Protein AF-A0A2V7W4Y1-F1 (afdb_monomer)

Sequence (203 aa):
MALMKDETWGSGFKLRVRFLEGEKAVQDKVKKVALQWMDHANINMVFVKDGDAEVRVAFRPGGSWSEVGKRSKKIEQAKPSMNFGWLTPVTADDEYQRVVLHEFGHALGCIHEHQHPAGGIHWNKQKVYDYYKRTNGWDPPRVDTNIFQAYSADLIKGTGQADPKSIMMYPIPAALTEDGFTVGWNRELSLTDKKFIKTLYPF

Structure (mmCIF, N/CA/C/O backbone):
data_AF-A0A2V7W4Y1-F1
#
_entry.id   AF-A0A2V7W4Y1-F1
#
loop_
_atom_site.group_PDB
_atom_site.id
_atom_site.type_symbol
_atom_site.label_atom_id
_atom_site.label_alt_id
_atom_site.label_comp_id
_atom_site.label_asym_id
_atom_site.label_entity_id
_atom_site.label_seq_id
_atom_site.pdbx_PDB_ins_code
_atom_site.Cartn_x
_atom_site.Cartn_y
_atom_site.Cartn_z
_atom_site.occupancy
_atom_site.B_iso_or_equiv
_atom_site.auth_seq_id
_atom_site.auth_comp_id
_atom_site.auth_asym_id
_atom_site.auth_atom_id
_atom_site.pdbx_PDB_model_num
ATOM 1 N N . MET A 1 1 ? -9.246 -7.247 9.104 1.00 63.16 1 MET A N 1
ATOM 2 C CA . MET A 1 1 ? -8.895 -6.884 7.726 1.00 63.16 1 MET A CA 1
ATOM 3 C C . MET A 1 1 ? -10.173 -6.617 6.957 1.00 63.16 1 MET A C 1
ATOM 5 O O . MET A 1 1 ? -11.118 -7.382 7.134 1.00 63.16 1 MET A O 1
ATOM 9 N N . ALA A 1 2 ? -10.212 -5.595 6.100 1.00 67.00 2 ALA A N 1
ATOM 10 C CA . ALA A 1 2 ? -11.293 -5.388 5.134 1.00 67.00 2 ALA A CA 1
ATOM 11 C C . ALA A 1 2 ? -10.783 -5.083 3.715 1.00 67.00 2 ALA A C 1
ATOM 13 O O . ALA A 1 2 ? -9.608 -4.777 3.513 1.00 67.00 2 ALA A O 1
ATOM 14 N N . LEU A 1 3 ? -11.669 -5.186 2.718 1.00 71.62 3 LEU A N 1
ATOM 15 C CA . LEU A 1 3 ? -11.389 -4.919 1.295 1.00 71.62 3 LEU A CA 1
ATOM 16 C C . LEU A 1 3 ? -12.626 -4.435 0.530 1.00 71.62 3 LEU A C 1
ATOM 18 O O . LEU A 1 3 ? -13.750 -4.707 0.950 1.00 71.62 3 LEU A O 1
ATOM 22 N N . MET A 1 4 ? -12.420 -3.851 -0.652 1.00 69.12 4 MET A N 1
ATOM 23 C CA . MET A 1 4 ? -13.488 -3.481 -1.598 1.00 69.12 4 MET A CA 1
ATOM 24 C C . MET A 1 4 ? -13.913 -4.669 -2.478 1.00 69.12 4 MET A C 1
ATOM 26 O O . MET A 1 4 ? -13.111 -5.150 -3.283 1.00 69.12 4 MET A O 1
ATOM 30 N N . LYS A 1 5 ? -15.154 -5.167 -2.327 1.00 67.56 5 LYS A N 1
ATOM 31 C CA . LYS A 1 5 ? -15.608 -6.447 -2.933 1.00 67.56 5 LYS A CA 1
ATOM 32 C C . LYS A 1 5 ? -15.373 -6.520 -4.449 1.00 67.56 5 LYS A C 1
ATOM 34 O O . LYS A 1 5 ? -14.828 -7.510 -4.940 1.00 67.56 5 LYS A O 1
ATOM 39 N N . ASP A 1 6 ? -15.709 -5.449 -5.161 1.00 80.50 6 ASP A N 1
ATOM 40 C CA . ASP A 1 6 ? -15.680 -5.405 -6.630 1.00 80.50 6 ASP A CA 1
ATOM 41 C C . ASP A 1 6 ? -14.288 -5.139 -7.221 1.00 80.50 6 ASP A C 1
ATOM 43 O O . ASP A 1 6 ? -14.090 -5.205 -8.436 1.00 80.50 6 ASP A O 1
ATOM 47 N N . GLU A 1 7 ? -13.296 -4.877 -6.369 1.00 85.75 7 GLU A N 1
ATOM 48 C CA . GLU A 1 7 ? -11.951 -4.496 -6.800 1.00 85.75 7 GLU A CA 1
ATOM 49 C C . GLU A 1 7 ? -10.958 -5.671 -6.758 1.00 85.75 7 GLU A C 1
ATOM 51 O O . GLU A 1 7 ? -9.793 -5.513 -7.112 1.00 85.75 7 GLU A O 1
ATOM 56 N N . THR A 1 8 ? -11.387 -6.873 -6.365 1.00 88.75 8 THR A N 1
ATOM 57 C CA . THR A 1 8 ? -10.515 -8.063 -6.285 1.00 88.75 8 THR A CA 1
ATOM 58 C C . THR A 1 8 ? -10.175 -8.645 -7.660 1.00 88.75 8 THR A C 1
ATOM 60 O O . THR A 1 8 ? -10.968 -8.553 -8.597 1.00 88.75 8 THR A O 1
ATOM 63 N N . TRP A 1 9 ? -9.016 -9.295 -7.808 1.00 93.50 9 TRP A N 1
ATOM 64 C CA . TRP A 1 9 ? -8.543 -9.835 -9.098 1.00 93.50 9 TRP A CA 1
ATOM 65 C C . TRP A 1 9 ? -9.124 -11.208 -9.484 1.00 93.50 9 TRP A C 1
ATOM 67 O O . TRP A 1 9 ? -9.151 -11.537 -10.668 1.00 93.50 9 TRP A O 1
ATOM 77 N N . GLY A 1 10 ? -9.647 -11.962 -8.511 1.00 91.69 10 GLY A N 1
ATOM 78 C CA . GLY A 1 10 ? -10.016 -13.379 -8.640 1.00 91.69 10 GLY A CA 1
ATOM 79 C C . GLY A 1 10 ? -8.841 -14.337 -8.380 1.00 91.69 10 GLY A C 1
ATOM 80 O O . GLY A 1 10 ? -7.689 -13.985 -8.620 1.00 91.69 10 GLY A O 1
ATOM 81 N N . SER A 1 11 ? -9.120 -15.545 -7.874 1.00 93.69 11 SER A N 1
ATOM 82 C CA . SER A 1 11 ? -8.094 -16.573 -7.615 1.00 93.69 11 SER A CA 1
ATOM 83 C C . SER A 1 11 ? -7.365 -17.025 -8.878 1.00 93.69 11 SER A C 1
ATOM 85 O O . SER A 1 11 ? -7.954 -17.116 -9.953 1.00 93.69 11 SER A O 1
ATOM 87 N N . GLY A 1 12 ? -6.079 -17.341 -8.736 1.00 95.06 12 GLY A N 1
ATOM 88 C CA . GLY A 1 12 ? -5.184 -17.772 -9.808 1.00 95.06 12 GLY A CA 1
ATOM 89 C C . GLY A 1 12 ? -4.820 -16.664 -10.799 1.00 95.06 12 GLY A C 1
ATOM 90 O O . GLY A 1 12 ? -4.097 -16.919 -11.763 1.00 95.06 12 GLY A O 1
ATOM 91 N N . PHE A 1 13 ? -5.308 -15.435 -10.597 1.00 96.88 13 PHE A N 1
ATOM 92 C CA . PHE A 1 13 ? -5.098 -14.346 -11.540 1.00 96.88 13 PHE A CA 1
ATOM 93 C C . PHE A 1 13 ? -3.609 -14.013 -11.684 1.00 96.88 13 PHE A C 1
ATOM 95 O O . PHE A 1 13 ? -2.875 -13.887 -10.701 1.00 96.88 13 PHE A O 1
ATOM 102 N N . LYS A 1 14 ? -3.163 -13.833 -12.930 1.00 97.56 14 LYS A N 1
ATOM 103 C CA . LYS A 1 14 ? -1.799 -13.411 -13.251 1.00 97.56 14 LYS A CA 1
ATOM 104 C C . LYS A 1 14 ? -1.696 -11.889 -13.168 1.00 97.56 14 LYS A C 1
ATOM 106 O O . LYS A 1 14 ? -2.011 -11.191 -14.128 1.00 97.56 14 LYS A O 1
ATOM 111 N N . LEU A 1 15 ? -1.243 -11.384 -12.026 1.00 98.06 15 LEU A N 1
ATOM 112 C CA . LEU A 1 15 ? -1.081 -9.958 -11.770 1.00 98.06 15 LEU A CA 1
ATOM 113 C C . LEU A 1 15 ? 0.273 -9.477 -12.300 1.00 98.06 15 LEU A C 1
ATOM 115 O O . LEU A 1 15 ? 1.309 -9.742 -11.684 1.00 98.06 15 LEU A O 1
ATOM 119 N N . ARG A 1 16 ? 0.291 -8.772 -13.438 1.00 98.62 16 ARG A N 1
ATOM 120 C CA . ARG A 1 16 ? 1.540 -8.206 -13.963 1.00 98.62 16 ARG A CA 1
ATOM 121 C C . ARG A 1 16 ? 1.892 -6.928 -13.220 1.00 98.62 16 ARG A C 1
ATOM 123 O O . ARG A 1 16 ? 1.072 -6.015 -13.108 1.00 98.62 16 ARG A O 1
ATOM 130 N N . VAL A 1 17 ? 3.137 -6.850 -12.773 1.00 98.69 17 VAL A N 1
ATOM 131 C CA . VAL A 1 17 ? 3.706 -5.689 -12.091 1.00 98.69 17 VAL A CA 1
ATOM 132 C C . VAL A 1 17 ? 4.870 -5.166 -12.918 1.00 98.69 17 VAL A C 1
ATOM 134 O O . VAL A 1 17 ? 5.746 -5.938 -13.307 1.00 98.69 17 VAL A O 1
ATOM 137 N N . ARG A 1 18 ? 4.898 -3.861 -13.183 1.00 98.56 18 ARG A N 1
ATOM 138 C CA . ARG A 1 18 ? 5.996 -3.203 -13.901 1.00 98.56 18 ARG A CA 1
ATOM 139 C C . ARG A 1 18 ? 6.564 -2.065 -13.066 1.00 98.56 18 ARG A C 1
ATOM 141 O O . ARG A 1 18 ? 5.814 -1.206 -12.609 1.00 98.56 18 ARG A O 1
ATOM 148 N N . PHE A 1 19 ? 7.880 -2.037 -12.902 1.00 98.56 19 PHE A N 1
ATOM 149 C CA . PHE A 1 19 ? 8.574 -0.866 -12.371 1.00 98.56 19 PHE A CA 1
ATOM 150 C C . PHE A 1 19 ? 8.760 0.148 -13.501 1.00 98.56 19 PHE A C 1
ATOM 152 O O . PHE A 1 19 ? 9.272 -0.208 -14.560 1.00 98.56 19 PHE A O 1
ATOM 159 N N . LEU A 1 20 ? 8.302 1.383 -13.301 1.00 97.94 20 LEU A N 1
ATOM 160 C CA . LEU A 1 20 ? 8.446 2.458 -14.291 1.00 97.94 20 LEU A CA 1
ATOM 161 C C . LEU A 1 20 ? 9.838 3.101 -14.236 1.00 97.94 20 LEU A C 1
ATOM 163 O O . LEU A 1 20 ? 10.360 3.554 -15.250 1.00 97.94 20 LEU A O 1
ATOM 167 N N . GLU A 1 21 ? 10.445 3.092 -13.052 1.00 96.50 21 GLU A N 1
ATOM 168 C CA . GLU A 1 21 ? 11.773 3.627 -12.784 1.00 96.50 21 GLU A CA 1
ATOM 169 C C . GLU A 1 21 ? 12.383 2.949 -11.539 1.00 96.50 21 GLU A C 1
ATOM 171 O O . GLU A 1 21 ? 11.878 1.929 -11.061 1.00 96.50 21 GLU A O 1
ATOM 176 N N . GLY A 1 22 ? 13.455 3.524 -10.991 1.00 95.81 22 GLY A N 1
ATOM 177 C CA . GLY A 1 22 ? 14.048 3.125 -9.714 1.00 95.81 22 GLY A CA 1
ATOM 178 C C . GLY A 1 22 ? 15.294 2.256 -9.851 1.00 95.81 22 GLY A C 1
ATOM 179 O O . GLY A 1 22 ? 15.530 1.600 -10.865 1.00 95.81 22 GLY A O 1
ATOM 180 N N . GLU A 1 23 ? 16.114 2.263 -8.804 1.00 97.88 23 GLU A N 1
ATOM 181 C CA . GLU A 1 23 ? 17.336 1.469 -8.756 1.00 97.88 23 GLU A CA 1
ATOM 182 C C . GLU A 1 23 ? 17.026 -0.026 -8.669 1.00 97.88 23 GLU A C 1
ATOM 184 O O . GLU A 1 23 ? 16.142 -0.453 -7.922 1.00 97.88 23 GLU A O 1
ATOM 189 N N . LYS A 1 24 ? 17.820 -0.848 -9.365 1.00 97.94 24 LYS A N 1
ATOM 190 C CA . LYS A 1 24 ? 17.638 -2.305 -9.376 1.00 97.94 24 LYS A CA 1
ATOM 191 C C . LYS A 1 24 ? 17.622 -2.904 -7.963 1.00 97.94 24 LYS A C 1
ATOM 193 O O . LYS A 1 24 ? 16.799 -3.766 -7.680 1.00 97.94 24 LYS A O 1
ATOM 198 N N . ALA A 1 25 ? 18.484 -2.420 -7.067 1.00 98.31 25 ALA A N 1
ATOM 199 C CA . ALA A 1 25 ? 18.536 -2.891 -5.683 1.00 98.31 25 ALA A CA 1
ATOM 200 C C . ALA A 1 25 ? 17.220 -2.637 -4.922 1.00 98.31 25 ALA A C 1
ATOM 202 O O . ALA A 1 25 ? 16.771 -3.494 -4.162 1.00 98.31 25 ALA A O 1
ATOM 203 N N . VAL A 1 26 ? 16.576 -1.490 -5.162 1.00 98.56 26 VAL A N 1
ATOM 204 C CA . VAL A 1 26 ? 15.273 -1.150 -4.573 1.00 98.56 26 VAL A CA 1
ATOM 205 C C . VAL A 1 26 ? 14.177 -2.024 -5.186 1.00 98.56 26 VAL A C 1
ATOM 207 O O . VAL A 1 26 ? 13.392 -2.624 -4.455 1.00 98.56 26 VAL A O 1
ATOM 210 N N . GLN A 1 27 ? 14.159 -2.165 -6.516 1.00 98.62 27 GLN A N 1
ATOM 211 C CA . GLN A 1 27 ? 13.202 -3.022 -7.227 1.00 98.62 27 GLN A CA 1
ATOM 212 C C . GLN A 1 27 ? 13.267 -4.483 -6.758 1.00 98.62 27 GLN A C 1
ATOM 214 O O . GLN A 1 27 ? 12.230 -5.103 -6.521 1.00 98.62 27 GLN A O 1
ATOM 219 N N . ASP A 1 28 ? 14.473 -5.028 -6.578 1.00 98.50 28 ASP A N 1
ATOM 220 C CA . ASP A 1 28 ? 14.684 -6.400 -6.110 1.00 98.50 28 ASP A CA 1
ATOM 221 C C . ASP A 1 28 ? 14.154 -6.594 -4.679 1.00 98.50 28 ASP A C 1
ATOM 223 O O . ASP A 1 28 ? 13.485 -7.594 -4.398 1.00 98.50 28 ASP A O 1
ATOM 227 N N . LYS A 1 29 ? 14.387 -5.624 -3.781 1.00 98.56 29 LYS A N 1
ATOM 228 C CA . LYS A 1 29 ? 13.842 -5.643 -2.414 1.00 98.56 29 LYS A CA 1
ATOM 229 C C . LYS A 1 29 ? 12.314 -5.553 -2.410 1.00 98.56 29 LYS A C 1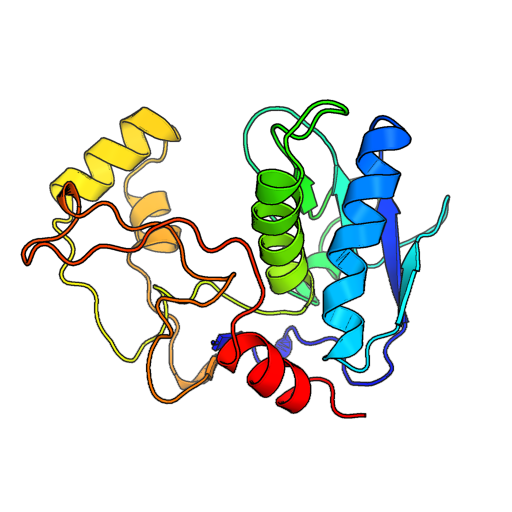
ATOM 231 O O . LYS A 1 29 ? 11.668 -6.370 -1.755 1.00 98.56 29 LYS A O 1
ATOM 236 N N . VAL A 1 30 ? 11.730 -4.636 -3.187 1.00 98.69 30 VAL A N 1
ATOM 237 C CA . VAL A 1 30 ? 10.267 -4.518 -3.337 1.00 98.69 30 VAL A CA 1
ATOM 238 C C . VAL A 1 30 ? 9.669 -5.821 -3.855 1.00 98.69 30 VAL A C 1
ATOM 240 O O . VAL A 1 30 ? 8.726 -6.338 -3.265 1.00 98.69 30 VAL A O 1
ATOM 243 N N . LYS A 1 31 ? 10.245 -6.399 -4.913 1.00 98.44 31 LYS A N 1
ATOM 244 C CA . LYS A 1 31 ? 9.798 -7.680 -5.470 1.00 98.44 31 LYS A CA 1
ATOM 245 C C . LYS A 1 31 ? 9.826 -8.790 -4.423 1.00 98.44 31 LYS A C 1
ATOM 247 O O . LYS A 1 31 ? 8.843 -9.512 -4.280 1.00 98.44 31 LYS A O 1
ATOM 252 N N . LYS A 1 32 ? 10.933 -8.922 -3.687 1.00 98.38 32 LYS A N 1
ATOM 253 C CA . LYS A 1 32 ? 11.086 -9.941 -2.641 1.00 98.38 32 LYS A CA 1
ATOM 254 C C . LYS A 1 32 ? 10.010 -9.809 -1.564 1.00 98.38 32 LYS A C 1
ATOM 256 O O . LYS A 1 32 ? 9.438 -10.815 -1.161 1.00 98.38 32 LYS A O 1
ATOM 261 N N . VAL A 1 33 ? 9.737 -8.591 -1.100 1.00 98.69 33 VAL A N 1
ATOM 262 C CA . VAL A 1 33 ? 8.743 -8.361 -0.045 1.00 98.69 33 VAL A CA 1
ATOM 263 C C . VAL A 1 33 ? 7.318 -8.556 -0.559 1.00 98.69 33 VAL A C 1
ATOM 265 O O . VAL A 1 33 ? 6.544 -9.268 0.073 1.00 98.69 33 VAL A O 1
ATOM 268 N N . ALA A 1 34 ? 6.985 -8.003 -1.726 1.00 98.31 34 ALA A N 1
ATOM 269 C CA . ALA A 1 34 ? 5.651 -8.103 -2.317 1.00 98.31 34 ALA A CA 1
ATOM 270 C C . ALA A 1 34 ? 5.199 -9.559 -2.528 1.00 98.31 34 ALA A C 1
ATOM 272 O O . ALA A 1 34 ? 4.030 -9.884 -2.314 1.00 98.31 34 ALA A O 1
ATOM 273 N N . LEU A 1 35 ? 6.130 -10.446 -2.900 1.00 98.12 35 LEU A N 1
ATOM 274 C CA . LEU A 1 35 ? 5.848 -11.863 -3.132 1.00 98.12 35 LEU A CA 1
ATOM 275 C C . LEU A 1 35 ? 5.410 -12.630 -1.875 1.00 98.12 35 LEU A C 1
ATOM 277 O O . LEU A 1 35 ? 4.755 -13.655 -2.026 1.00 98.12 35 LEU A O 1
ATOM 281 N N . GLN A 1 36 ? 5.672 -12.135 -0.660 1.00 98.25 36 GLN A N 1
ATOM 282 C CA . GLN A 1 36 ? 5.226 -12.801 0.578 1.00 98.25 36 GLN A CA 1
ATOM 283 C C . GLN A 1 36 ? 3.701 -12.917 0.682 1.00 98.25 36 GLN A C 1
ATOM 285 O O . GLN A 1 36 ? 3.184 -13.853 1.285 1.00 98.25 36 GLN A O 1
ATOM 290 N N . TRP A 1 37 ? 2.949 -12.004 0.060 1.00 97.88 37 TRP A N 1
ATOM 291 C CA . TRP A 1 37 ? 1.495 -12.146 -0.026 1.00 97.88 37 TRP A CA 1
ATOM 292 C C . TRP A 1 37 ? 1.079 -13.446 -0.727 1.00 97.88 37 TRP A C 1
ATOM 294 O O . TRP A 1 37 ? 0.036 -14.010 -0.397 1.00 97.88 37 TRP A O 1
ATOM 304 N N . MET A 1 38 ? 1.881 -13.939 -1.676 1.00 96.31 38 MET A N 1
ATOM 305 C CA . MET A 1 38 ? 1.552 -15.104 -2.501 1.00 96.31 38 MET A CA 1
ATOM 306 C C . MET A 1 38 ? 1.689 -16.430 -1.737 1.00 96.31 38 MET A C 1
ATOM 308 O O . MET A 1 38 ? 1.096 -17.423 -2.142 1.00 96.31 38 MET A O 1
ATOM 312 N N . ASP A 1 39 ? 2.346 -16.440 -0.573 1.00 96.75 39 ASP A N 1
ATOM 313 C CA . ASP A 1 39 ? 2.332 -17.590 0.349 1.00 96.75 39 ASP A CA 1
ATOM 314 C C . ASP A 1 39 ? 0.944 -17.802 0.987 1.00 96.75 39 ASP A C 1
ATOM 316 O O . ASP A 1 39 ? 0.655 -18.815 1.640 1.00 96.75 39 ASP A O 1
ATOM 320 N N . HIS A 1 40 ? 0.069 -16.802 0.862 1.00 97.06 40 HIS A N 1
ATOM 321 C CA . HIS A 1 40 ? -1.239 -16.760 1.502 1.00 97.06 40 HIS A CA 1
ATOM 322 C C . HIS A 1 40 ? -2.374 -16.407 0.540 1.00 97.06 40 HIS A C 1
ATOM 324 O O . HIS A 1 40 ? -3.529 -16.604 0.891 1.00 97.06 40 HIS A O 1
ATOM 330 N N . ALA A 1 41 ? -2.087 -15.932 -0.664 1.00 96.00 41 ALA A N 1
ATOM 331 C CA . ALA A 1 41 ? -3.085 -15.595 -1.664 1.00 96.00 41 ALA A CA 1
ATOM 332 C C . ALA A 1 41 ? -2.777 -16.329 -2.965 1.00 96.00 41 ALA A C 1
ATOM 334 O O . ALA A 1 41 ? -1.678 -16.199 -3.499 1.00 96.00 41 ALA A O 1
ATOM 335 N N . ASN A 1 42 ? -3.765 -17.039 -3.507 1.00 97.19 42 ASN A N 1
ATOM 336 C CA . ASN A 1 42 ? -3.691 -17.629 -4.837 1.00 97.19 42 ASN A CA 1
ATOM 337 C C . ASN A 1 42 ? -3.791 -16.533 -5.910 1.00 97.19 42 ASN A C 1
ATOM 339 O O . ASN A 1 42 ? -4.831 -16.329 -6.531 1.00 97.19 42 ASN A O 1
ATOM 343 N N . ILE A 1 43 ? -2.709 -15.787 -6.080 1.00 96.31 43 ILE A N 1
ATOM 344 C CA . I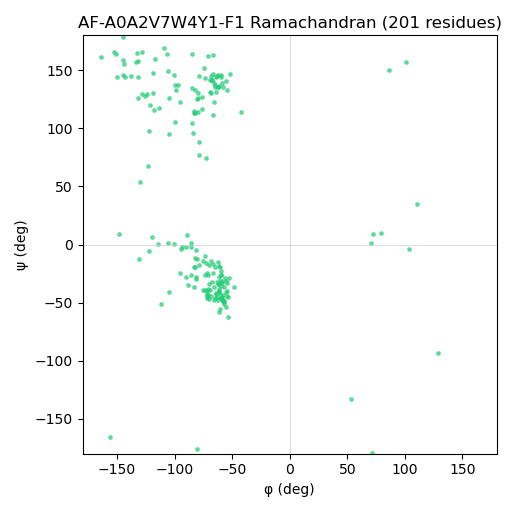LE A 1 43 ? -2.460 -14.822 -7.147 1.00 96.31 43 ILE A CA 1
ATOM 345 C C . ILE A 1 43 ? -1.064 -15.134 -7.678 1.00 96.31 43 ILE A C 1
ATOM 347 O O . ILE A 1 43 ? -0.170 -15.522 -6.931 1.00 96.31 43 ILE A O 1
ATOM 351 N N . ASN A 1 44 ? -0.859 -14.975 -8.980 1.00 95.44 44 ASN A N 1
ATOM 352 C CA . ASN A 1 44 ? 0.455 -15.128 -9.588 1.00 95.44 44 ASN A CA 1
ATOM 353 C C . ASN A 1 44 ? 1.014 -13.747 -9.932 1.00 95.44 44 ASN A C 1
ATOM 355 O O . ASN A 1 44 ? 0.695 -13.180 -10.979 1.00 95.44 44 ASN A O 1
ATOM 359 N N . MET A 1 45 ? 1.823 -13.190 -9.031 1.00 97.00 45 MET A N 1
ATOM 360 C CA . MET A 1 45 ? 2.456 -11.890 -9.236 1.00 97.00 45 MET A CA 1
ATOM 361 C C . MET A 1 45 ? 3.687 -12.017 -10.139 1.00 97.00 45 MET A C 1
ATOM 363 O O . MET A 1 45 ? 4.705 -12.602 -9.766 1.00 97.00 45 MET A O 1
ATOM 367 N N . VAL A 1 46 ? 3.609 -11.424 -11.331 1.00 97.69 46 VAL A N 1
ATOM 368 C CA . VAL A 1 46 ? 4.643 -11.535 -12.365 1.00 97.69 46 VAL A CA 1
ATOM 369 C C . VAL A 1 46 ? 5.238 -10.171 -12.670 1.00 97.69 46 VAL A C 1
ATOM 371 O O . VAL A 1 46 ? 4.569 -9.288 -13.199 1.00 97.69 46 VAL A O 1
ATOM 374 N N . PHE A 1 47 ? 6.527 -10.017 -12.384 1.00 98.00 47 PHE A N 1
ATOM 375 C CA . PHE A 1 47 ? 7.261 -8.790 -12.674 1.00 98.00 47 PHE A CA 1
ATOM 376 C C . PHE A 1 47 ? 7.724 -8.784 -14.131 1.00 98.00 47 PHE A C 1
ATOM 378 O O . PHE A 1 47 ? 8.539 -9.623 -14.524 1.00 98.00 47 PHE A O 1
ATOM 385 N N . VAL A 1 48 ? 7.198 -7.851 -14.922 1.00 97.94 48 VAL A N 1
ATOM 386 C CA . VAL A 1 48 ? 7.496 -7.690 -16.352 1.00 97.94 48 VAL A CA 1
ATOM 387 C C . VAL A 1 48 ? 8.405 -6.485 -16.582 1.00 97.94 48 VAL A C 1
ATOM 389 O O . VAL A 1 48 ? 8.367 -5.515 -15.824 1.00 97.94 48 VAL A O 1
ATOM 392 N N . LYS A 1 49 ? 9.244 -6.554 -17.622 1.00 95.31 49 LYS A N 1
ATOM 393 C CA . LYS A 1 49 ? 10.164 -5.465 -17.990 1.00 95.31 49 LYS A CA 1
ATOM 394 C C . LYS A 1 49 ? 9.489 -4.393 -18.845 1.00 95.31 49 LYS A C 1
ATOM 396 O O . LYS A 1 49 ? 9.779 -3.214 -18.689 1.00 95.31 49 LYS A O 1
ATOM 401 N N . ASP A 1 50 ? 8.589 -4.811 -19.725 1.00 93.25 50 ASP A N 1
ATOM 402 C CA . ASP A 1 50 ? 7.939 -3.977 -20.730 1.00 93.25 50 ASP A CA 1
ATOM 403 C C . ASP A 1 50 ? 6.485 -4.427 -20.957 1.00 93.25 50 ASP A C 1
ATOM 405 O O . ASP A 1 50 ? 5.990 -5.348 -20.299 1.00 93.25 50 ASP A O 1
ATOM 409 N N . GLY A 1 51 ? 5.789 -3.712 -21.845 1.00 95.19 51 GLY A N 1
ATOM 410 C CA . GLY A 1 51 ? 4.381 -3.945 -22.155 1.00 95.19 51 GLY A CA 1
ATOM 411 C C . GLY A 1 51 ? 3.425 -3.522 -21.039 1.00 95.19 51 GLY A C 1
ATOM 412 O O . GLY A 1 51 ? 3.834 -2.998 -20.000 1.00 95.19 51 GLY A O 1
ATOM 413 N N . ASP A 1 52 ? 2.134 -3.724 -21.278 1.00 96.88 52 ASP A N 1
ATOM 414 C CA . ASP A 1 52 ? 1.092 -3.363 -20.321 1.00 96.88 52 ASP A CA 1
ATOM 415 C C . ASP A 1 52 ? 1.158 -4.229 -19.062 1.00 96.88 52 ASP A C 1
ATOM 417 O O . ASP A 1 52 ? 1.377 -5.447 -19.114 1.00 96.88 52 ASP A O 1
ATOM 421 N N . ALA A 1 53 ? 0.902 -3.592 -17.924 1.00 98.19 53 ALA A N 1
ATOM 422 C CA . ALA A 1 53 ? 0.837 -4.236 -16.621 1.00 98.19 53 ALA A CA 1
ATOM 423 C C . ALA A 1 53 ? -0.430 -3.811 -15.880 1.00 98.19 53 ALA A C 1
ATOM 425 O O . ALA A 1 53 ? -1.008 -2.766 -16.180 1.00 98.19 53 ALA A O 1
ATOM 426 N N . GLU A 1 54 ? -0.866 -4.616 -14.911 1.00 98.44 54 GLU A N 1
ATOM 427 C CA . GLU A 1 54 ? -2.012 -4.323 -14.045 1.00 98.44 54 GLU A CA 1
ATOM 428 C C . GLU A 1 54 ? -1.656 -3.396 -12.887 1.00 98.44 54 GLU A C 1
ATOM 430 O O . GLU A 1 54 ? -2.531 -2.650 -12.452 1.00 98.44 54 GLU A O 1
ATOM 435 N N . VAL A 1 55 ? -0.399 -3.421 -12.433 1.00 98.62 55 VAL A N 1
ATOM 436 C CA . VAL A 1 55 ? 0.173 -2.535 -11.410 1.00 98.62 55 VAL A CA 1
ATOM 437 C C . VAL A 1 55 ? 1.459 -1.920 -11.960 1.00 98.62 55 VAL A C 1
ATOM 439 O O . VAL A 1 55 ? 2.335 -2.638 -12.448 1.00 98.62 55 VAL A O 1
ATOM 442 N N . ARG A 1 56 ? 1.594 -0.591 -11.878 1.00 98.69 56 ARG A N 1
ATOM 443 C CA . ARG A 1 56 ? 2.803 0.136 -12.298 1.00 98.69 56 ARG A CA 1
ATOM 444 C C . ARG A 1 56 ? 3.362 0.922 -11.124 1.00 98.69 56 ARG A C 1
ATOM 446 O O . ARG A 1 56 ? 2.660 1.770 -10.574 1.00 98.69 56 ARG A O 1
ATOM 453 N N . VAL A 1 57 ? 4.598 0.610 -10.753 1.00 98.75 57 VAL A N 1
ATOM 454 C CA . VAL A 1 57 ? 5.249 1.085 -9.529 1.00 98.75 57 VAL A CA 1
ATOM 455 C C . VAL A 1 57 ? 6.272 2.165 -9.868 1.00 98.75 57 VAL A C 1
ATOM 457 O O . VAL A 1 57 ? 7.167 1.942 -10.686 1.00 98.75 57 VAL A O 1
ATOM 460 N N . ALA A 1 58 ? 6.130 3.314 -9.217 1.00 98.50 58 ALA A N 1
ATOM 461 C CA . ALA A 1 58 ? 7.057 4.440 -9.247 1.00 98.50 58 ALA A CA 1
ATOM 462 C C . ALA A 1 58 ? 7.855 4.561 -7.938 1.00 98.50 58 ALA A C 1
ATOM 464 O O . ALA A 1 58 ? 7.477 4.001 -6.905 1.00 98.50 58 ALA A O 1
ATOM 465 N N . PHE A 1 59 ? 8.946 5.325 -7.987 1.00 98.12 59 PHE A N 1
ATOM 466 C CA . PHE A 1 59 ? 9.828 5.595 -6.842 1.00 98.12 59 PHE A CA 1
ATOM 467 C C . PHE A 1 59 ? 10.084 7.098 -6.692 1.00 98.12 59 PHE A C 1
ATOM 469 O O . PHE A 1 59 ? 11.224 7.564 -6.724 1.00 98.12 59 PHE A O 1
ATOM 476 N N . ARG A 1 60 ? 9.007 7.886 -6.623 1.00 95.88 60 ARG A N 1
ATOM 477 C CA . ARG A 1 60 ? 9.070 9.356 -6.648 1.00 95.88 60 ARG A CA 1
ATOM 478 C C . ARG A 1 60 ? 8.953 9.938 -5.243 1.00 95.88 60 ARG A C 1
ATOM 480 O O . ARG A 1 60 ? 8.056 9.504 -4.520 1.00 95.88 60 ARG A O 1
ATOM 487 N N . PRO A 1 61 ? 9.764 10.950 -4.877 1.00 92.50 61 PRO A N 1
ATOM 488 C CA . PRO A 1 61 ? 9.686 11.604 -3.574 1.00 92.50 61 PRO A CA 1
ATOM 489 C C . PRO A 1 61 ? 8.277 12.088 -3.213 1.00 92.50 61 PRO A C 1
ATOM 491 O O . PRO A 1 61 ? 7.514 12.521 -4.078 1.00 92.50 61 PRO A O 1
ATOM 494 N N . GLY A 1 62 ? 7.953 12.055 -1.920 1.00 83.56 62 GLY A N 1
ATOM 495 C CA . GLY A 1 62 ? 6.674 12.519 -1.382 1.00 83.56 62 GLY A CA 1
ATOM 496 C C . GLY A 1 62 ? 6.033 11.468 -0.485 1.00 83.56 62 GLY A C 1
ATOM 497 O O . GLY A 1 62 ? 6.325 11.414 0.704 1.00 83.56 62 GLY A O 1
ATOM 498 N N . GLY A 1 63 ? 5.160 10.630 -1.050 1.00 87.69 63 GLY A N 1
ATOM 499 C CA . GLY A 1 63 ? 4.384 9.641 -0.297 1.00 87.69 63 GLY A CA 1
ATOM 500 C C . GLY A 1 63 ? 4.387 8.256 -0.934 1.00 87.69 63 GLY A C 1
ATOM 501 O O . GLY A 1 63 ? 4.586 8.134 -2.141 1.00 87.69 63 GLY A O 1
ATOM 502 N N . SER A 1 64 ? 4.126 7.230 -0.128 1.00 93.19 64 SER A N 1
ATOM 503 C CA . SER A 1 64 ? 3.837 5.882 -0.620 1.00 93.19 64 SER A CA 1
ATOM 504 C C . SER A 1 64 ? 2.327 5.674 -0.669 1.00 93.19 64 SER A C 1
ATOM 506 O O . SER A 1 64 ? 1.617 6.187 0.197 1.00 93.19 64 SER A O 1
ATOM 508 N N . TRP A 1 65 ? 1.851 5.055 -1.745 1.00 93.88 65 TRP A N 1
ATOM 509 C CA . TRP A 1 65 ? 0.430 4.821 -1.999 1.00 93.88 65 TRP A CA 1
ATOM 510 C C . TRP A 1 65 ? 0.249 3.762 -3.089 1.00 93.88 65 TRP A C 1
ATOM 512 O O . TRP A 1 65 ? 1.144 3.545 -3.910 1.00 93.88 65 TRP A O 1
ATOM 522 N N . SER A 1 66 ? -0.944 3.178 -3.161 1.00 95.88 66 SER A N 1
ATOM 523 C CA . SER A 1 66 ? -1.386 2.322 -4.258 1.00 95.88 66 SER A CA 1
ATOM 524 C C . SER A 1 66 ? -2.873 2.502 -4.525 1.00 95.88 66 SER A C 1
ATOM 526 O O . SER A 1 66 ? -3.674 2.655 -3.606 1.00 95.88 66 SER A O 1
ATOM 528 N N . GLU A 1 67 ? -3.257 2.396 -5.794 1.00 94.56 67 GLU A N 1
ATOM 529 C CA . GLU A 1 67 ? -4.644 2.141 -6.166 1.00 94.56 67 GLU A CA 1
ATOM 530 C C . GLU A 1 67 ? -5.123 0.814 -5.572 1.00 94.56 67 GLU A C 1
ATOM 532 O O . GLU A 1 67 ? -4.372 -0.167 -5.513 1.00 94.56 67 GLU A O 1
ATOM 537 N N . VAL A 1 68 ? -6.395 0.779 -5.171 1.00 92.12 68 VAL A N 1
ATOM 538 C CA . VAL A 1 68 ? -7.008 -0.407 -4.565 1.00 92.12 68 VAL A CA 1
ATOM 539 C C . VAL A 1 68 ? -7.455 -1.377 -5.656 1.00 92.12 68 VAL A C 1
ATOM 541 O O . VAL A 1 68 ? -8.385 -1.085 -6.412 1.00 92.12 68 VAL A O 1
ATOM 544 N N . GLY A 1 69 ? -6.817 -2.544 -5.730 1.00 94.62 69 GLY A N 1
ATOM 545 C CA . GLY A 1 69 ? -7.228 -3.635 -6.612 1.00 94.62 69 GLY A CA 1
ATOM 546 C C . GLY A 1 69 ? -7.379 -3.227 -8.084 1.00 94.62 69 GLY A C 1
ATOM 547 O O . GLY A 1 69 ? -6.537 -2.537 -8.661 1.00 94.62 69 GLY A O 1
ATOM 548 N N . LYS A 1 70 ? -8.487 -3.632 -8.709 1.00 95.56 70 LYS A N 1
ATOM 549 C CA . LYS A 1 70 ? -8.817 -3.378 -10.120 1.00 95.56 70 LYS A CA 1
ATOM 550 C C . LYS A 1 70 ? -8.960 -1.898 -10.486 1.00 95.56 70 LYS A C 1
ATOM 552 O O . LYS A 1 70 ? -8.873 -1.594 -11.679 1.00 95.56 70 LYS A O 1
ATOM 557 N N . ARG A 1 71 ? -9.085 -0.965 -9.532 1.00 93.88 71 ARG A N 1
ATOM 558 C CA . ARG A 1 71 ? -9.029 0.489 -9.816 1.00 93.88 71 ARG A CA 1
ATOM 559 C C . ARG A 1 71 ? -7.755 0.884 -10.539 1.00 93.88 71 ARG A C 1
ATOM 561 O O . ARG A 1 71 ? -7.785 1.739 -11.417 1.00 93.88 71 ARG A O 1
ATOM 568 N N . SER A 1 72 ? -6.677 0.162 -10.261 1.00 96.81 72 SER A N 1
ATOM 569 C CA . SER A 1 72 ? -5.387 0.277 -10.931 1.00 96.81 72 SER A CA 1
ATOM 570 C C . SER A 1 72 ? -5.494 0.172 -12.464 1.00 96.81 72 SER A C 1
ATOM 572 O O . SER A 1 72 ? -4.730 0.808 -13.182 1.00 96.81 72 SER A O 1
ATOM 574 N N . LYS A 1 73 ? -6.487 -0.558 -12.999 1.00 95.19 73 LYS A N 1
ATOM 575 C CA . LYS A 1 73 ? -6.736 -0.673 -14.451 1.00 95.19 73 LYS A CA 1
ATOM 576 C C . LYS A 1 73 ? -7.326 0.589 -15.089 1.00 95.19 73 LYS A C 1
ATOM 578 O O . LYS A 1 73 ? -7.333 0.684 -16.311 1.00 95.19 73 LYS A O 1
ATOM 583 N N . LYS A 1 74 ? -7.863 1.517 -14.292 1.00 95.62 74 LYS A N 1
ATOM 584 C CA . LYS A 1 74 ? -8.414 2.798 -14.766 1.00 95.62 74 LYS A CA 1
ATOM 585 C C . LYS A 1 74 ? -7.318 3.844 -14.985 1.00 95.62 74 LYS A C 1
ATOM 587 O O . LYS A 1 74 ? -7.581 4.886 -15.574 1.00 95.62 74 LYS A O 1
ATOM 592 N N . ILE A 1 75 ? -6.106 3.569 -14.504 1.00 96.94 75 ILE A N 1
ATOM 593 C CA . ILE A 1 75 ? -4.947 4.436 -14.672 1.00 96.94 75 ILE A CA 1
ATOM 594 C C . ILE A 1 75 ? -4.292 4.146 -16.024 1.00 96.94 75 ILE A C 1
ATOM 596 O O . ILE A 1 75 ? -4.092 2.991 -16.400 1.00 96.94 75 ILE A O 1
ATOM 600 N N . GLU A 1 76 ? -3.947 5.204 -16.754 1.00 97.06 76 GLU A N 1
ATOM 601 C CA . GLU A 1 76 ? -3.210 5.104 -18.015 1.00 97.06 76 GLU A CA 1
ATOM 602 C C . GLU A 1 76 ? -1.890 4.336 -17.830 1.00 97.06 76 GLU A C 1
ATOM 604 O O . GLU A 1 76 ? -1.169 4.547 -16.857 1.00 97.06 76 GLU A O 1
ATOM 609 N N . GLN A 1 77 ? -1.517 3.494 -18.799 1.00 96.94 77 GLN A N 1
ATOM 610 C CA . GLN A 1 77 ? -0.353 2.597 -18.690 1.00 96.94 77 GLN A CA 1
ATOM 611 C C . GLN A 1 77 ? 0.989 3.320 -18.469 1.00 96.94 77 GLN A C 1
ATOM 613 O O . GLN A 1 77 ? 1.911 2.741 -17.892 1.00 96.94 77 GLN A O 1
ATOM 618 N N . ALA A 1 78 ? 1.109 4.578 -18.905 1.00 95.75 78 ALA A N 1
ATOM 619 C CA . ALA A 1 78 ? 2.297 5.412 -18.705 1.00 95.75 78 ALA A CA 1
ATOM 620 C C . ALA A 1 78 ? 2.373 6.064 -17.309 1.00 95.75 78 ALA A C 1
ATOM 622 O O . ALA A 1 78 ? 3.418 6.600 -16.937 1.00 95.75 78 ALA A O 1
ATOM 623 N N . LYS A 1 79 ? 1.284 6.041 -16.533 1.00 97.62 79 LYS A N 1
ATOM 624 C CA . LYS A 1 79 ? 1.208 6.644 -15.200 1.00 97.62 79 LYS A CA 1
ATOM 625 C C . LYS A 1 79 ? 1.372 5.571 -14.118 1.00 97.62 79 LYS A C 1
ATOM 627 O O . LYS A 1 79 ? 0.938 4.429 -14.300 1.00 97.62 79 LYS A O 1
ATOM 632 N N . PRO A 1 80 ? 2.002 5.908 -12.979 1.00 98.00 80 PRO A N 1
ATOM 633 C CA . PRO A 1 80 ? 2.043 4.997 -11.851 1.00 98.00 80 PRO A CA 1
ATOM 634 C C . PRO A 1 80 ? 0.645 4.812 -11.274 1.00 98.00 80 PRO A C 1
ATOM 636 O O . PRO A 1 80 ? -0.158 5.740 -11.240 1.00 98.00 80 PRO A O 1
ATOM 639 N N . SER A 1 81 ? 0.393 3.614 -10.769 1.00 98.19 81 SER A N 1
ATOM 640 C CA . SER A 1 81 ? -0.763 3.303 -9.924 1.00 98.19 81 SER A CA 1
ATOM 641 C C . SER A 1 81 ? -0.353 2.915 -8.506 1.00 98.19 81 SER A C 1
ATOM 643 O O . SER A 1 81 ? -1.182 2.467 -7.725 1.00 98.19 81 SER A O 1
ATOM 645 N N . MET A 1 82 ? 0.948 2.931 -8.244 1.00 98.56 82 MET A N 1
ATOM 646 C CA . MET A 1 82 ? 1.574 2.694 -6.961 1.00 98.56 82 MET A CA 1
ATOM 647 C C . MET A 1 82 ? 2.869 3.499 -6.938 1.00 98.56 82 MET A C 1
ATOM 649 O O . MET A 1 82 ? 3.548 3.615 -7.963 1.00 98.56 82 MET A O 1
ATOM 653 N N . ASN A 1 83 ? 3.225 4.042 -5.783 1.00 98.50 83 ASN A N 1
ATOM 654 C CA . ASN A 1 83 ? 4.470 4.766 -5.580 1.00 98.50 83 ASN A CA 1
ATOM 655 C C . ASN A 1 83 ? 5.094 4.386 -4.239 1.00 98.50 83 ASN A C 1
ATOM 657 O O . ASN A 1 83 ? 4.378 4.221 -3.255 1.00 98.50 83 ASN A O 1
ATOM 661 N N . PHE A 1 84 ? 6.423 4.332 -4.191 1.00 98.19 84 PHE A N 1
ATOM 662 C CA . PHE A 1 84 ? 7.189 4.309 -2.947 1.00 98.19 84 PHE A CA 1
ATOM 663 C C . PHE A 1 84 ? 8.003 5.594 -2.816 1.00 98.19 84 PHE A C 1
ATOM 665 O O . PHE A 1 84 ? 8.877 5.872 -3.633 1.00 98.19 84 PHE A O 1
ATOM 672 N N . GLY A 1 85 ? 7.708 6.383 -1.782 1.00 97.06 85 GLY A N 1
ATOM 673 C CA . GLY A 1 85 ? 8.183 7.765 -1.685 1.00 97.06 85 GLY A CA 1
ATOM 674 C C . GLY A 1 85 ? 9.598 7.962 -1.144 1.00 97.06 85 GLY A C 1
ATOM 675 O O . GLY A 1 85 ? 10.167 9.038 -1.310 1.00 97.06 85 GLY A O 1
ATOM 676 N N . TRP A 1 86 ? 10.147 6.964 -0.453 1.00 96.19 86 TRP A N 1
ATOM 677 C CA . TRP A 1 86 ? 11.352 7.131 0.373 1.00 96.19 86 TRP A CA 1
ATOM 678 C C . TRP A 1 86 ? 12.240 5.879 0.441 1.00 96.19 86 TRP A C 1
ATOM 680 O O . TRP A 1 86 ? 13.171 5.820 1.244 1.00 96.19 86 TRP A O 1
ATOM 690 N N . LEU A 1 87 ? 11.953 4.855 -0.370 1.00 97.69 87 LEU A N 1
ATOM 691 C CA . LEU A 1 87 ? 12.764 3.640 -0.400 1.00 97.69 87 LEU A CA 1
ATOM 692 C C . LEU A 1 87 ? 14.064 3.886 -1.168 1.00 97.69 87 LEU A C 1
ATOM 694 O O . LEU A 1 87 ? 14.054 4.322 -2.315 1.00 97.69 87 LEU A O 1
ATOM 698 N N . THR A 1 88 ? 15.180 3.559 -0.526 1.00 97.81 88 THR A N 1
ATOM 699 C CA . THR A 1 88 ? 16.539 3.646 -1.074 1.00 97.81 88 THR A CA 1
ATOM 700 C C . THR A 1 88 ? 17.256 2.307 -0.873 1.00 97.81 88 THR A C 1
ATOM 702 O O . THR A 1 88 ? 16.791 1.483 -0.072 1.00 97.81 88 THR A O 1
ATOM 705 N N . PRO A 1 89 ? 18.397 2.043 -1.535 1.00 98.12 89 PRO A N 1
ATOM 706 C CA . PRO A 1 89 ? 19.130 0.787 -1.346 1.00 98.12 89 PRO A CA 1
ATOM 707 C C . PRO A 1 89 ? 19.487 0.492 0.123 1.00 98.12 89 PRO A C 1
ATOM 709 O O . PRO A 1 89 ? 19.470 -0.670 0.542 1.00 98.12 89 PRO A O 1
ATOM 712 N N . VAL A 1 90 ? 19.743 1.545 0.907 1.00 97.75 90 VAL A N 1
ATOM 713 C CA . VAL A 1 90 ? 20.150 1.481 2.321 1.00 97.75 90 VAL A CA 1
ATOM 714 C C . VAL A 1 90 ? 18.988 1.580 3.311 1.00 97.75 90 VAL A C 1
ATOM 716 O O . VAL A 1 90 ? 19.214 1.486 4.515 1.00 97.75 90 VAL A O 1
ATOM 719 N N . THR A 1 91 ? 17.748 1.755 2.841 1.00 97.56 91 THR A N 1
ATOM 720 C CA . THR A 1 91 ? 16.575 1.703 3.721 1.00 97.56 91 THR A CA 1
ATOM 721 C C . THR A 1 91 ? 16.536 0.347 4.433 1.00 97.56 91 THR A C 1
ATOM 723 O O . THR A 1 91 ? 16.773 -0.697 3.812 1.00 97.56 91 THR A O 1
ATOM 726 N N . ALA A 1 92 ? 16.268 0.384 5.740 1.00 97.81 92 ALA A N 1
ATOM 727 C CA . ALA A 1 92 ? 16.239 -0.793 6.595 1.00 97.81 92 ALA A CA 1
ATOM 728 C C . ALA A 1 92 ? 15.196 -1.814 6.116 1.00 97.81 92 ALA A C 1
ATOM 730 O O . ALA A 1 92 ? 14.142 -1.454 5.584 1.00 97.81 92 ALA A O 1
ATOM 731 N N . ASP A 1 93 ? 15.499 -3.099 6.290 1.00 97.31 93 ASP A N 1
ATOM 732 C CA . ASP A 1 93 ? 14.652 -4.178 5.776 1.00 97.31 93 ASP A CA 1
ATOM 733 C C . ASP A 1 93 ? 13.262 -4.181 6.428 1.00 97.31 93 ASP A C 1
ATOM 735 O O . ASP A 1 93 ? 12.277 -4.492 5.767 1.00 97.31 93 ASP A O 1
ATOM 739 N N . ASP A 1 94 ? 13.160 -3.779 7.693 1.00 96.50 94 ASP A N 1
ATOM 740 C CA . ASP A 1 94 ? 11.906 -3.703 8.443 1.00 96.50 94 ASP A CA 1
ATOM 741 C C . ASP A 1 94 ? 10.959 -2.615 7.890 1.00 96.50 94 ASP A C 1
ATOM 743 O O . ASP A 1 94 ? 9.740 -2.789 7.866 1.00 96.50 94 ASP A O 1
ATOM 747 N N . GLU A 1 95 ? 11.521 -1.527 7.363 1.00 96.75 95 GLU A N 1
ATOM 748 C CA . GLU A 1 95 ? 10.786 -0.475 6.665 1.00 96.75 95 GLU A CA 1
ATOM 749 C C . GLU A 1 95 ? 10.332 -0.927 5.272 1.00 96.75 95 GLU A C 1
ATOM 751 O O . GLU A 1 95 ? 9.193 -0.655 4.886 1.00 96.75 95 GLU A O 1
ATOM 756 N N . TYR A 1 96 ? 11.167 -1.681 4.542 1.00 97.75 96 TYR A N 1
ATOM 757 C CA . TYR A 1 96 ? 10.741 -2.350 3.306 1.00 97.75 96 TYR A CA 1
ATOM 758 C C . TYR A 1 96 ? 9.569 -3.295 3.568 1.00 97.75 96 TYR A C 1
ATOM 760 O O . TYR A 1 96 ? 8.580 -3.234 2.842 1.00 97.75 96 TYR A O 1
ATOM 768 N N . GLN A 1 97 ? 9.658 -4.136 4.604 1.00 97.88 97 GLN A N 1
ATOM 769 C CA . GLN A 1 97 ? 8.575 -5.041 4.996 1.00 97.88 97 GLN A CA 1
ATOM 770 C C . GLN A 1 97 ? 7.283 -4.267 5.234 1.00 97.88 97 GLN A C 1
ATOM 772 O O . GLN A 1 97 ? 6.271 -4.532 4.589 1.00 97.88 97 GLN A O 1
ATOM 777 N N . ARG A 1 98 ? 7.347 -3.250 6.096 1.00 96.69 98 ARG A N 1
ATOM 778 C CA . ARG A 1 98 ? 6.203 -2.417 6.451 1.00 96.69 98 ARG A CA 1
ATOM 779 C C . ARG A 1 98 ? 5.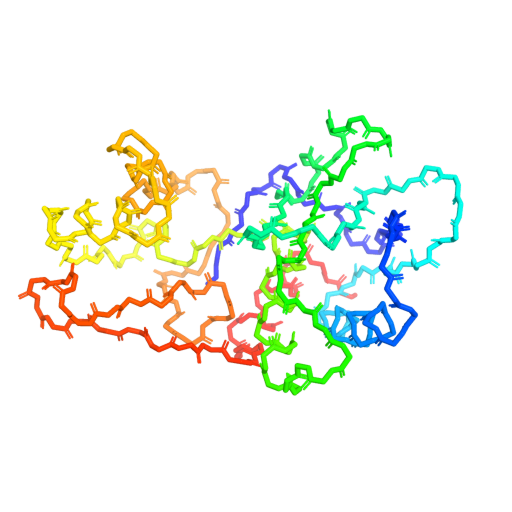512 -1.819 5.230 1.00 96.69 98 ARG A C 1
ATOM 781 O O . ARG A 1 98 ? 4.332 -2.073 5.006 1.00 96.69 98 ARG A O 1
ATOM 788 N N . VAL A 1 99 ? 6.225 -0.989 4.467 1.00 96.62 99 VAL A N 1
ATOM 789 C CA . VAL A 1 99 ? 5.584 -0.182 3.423 1.00 96.62 99 VAL A CA 1
ATOM 790 C C . VAL A 1 99 ? 5.231 -1.025 2.204 1.00 96.62 99 VAL A C 1
ATOM 792 O O . VAL A 1 99 ? 4.153 -0.863 1.647 1.00 96.62 99 VAL A O 1
ATOM 795 N N . VAL A 1 100 ? 6.081 -1.974 1.801 1.00 98.44 100 VAL A N 1
ATOM 796 C CA . VAL A 1 100 ? 5.816 -2.768 0.595 1.00 98.44 100 VAL A CA 1
ATOM 797 C C . VAL A 1 100 ? 4.663 -3.734 0.825 1.00 98.44 100 VAL A C 1
ATOM 799 O O . VAL A 1 100 ? 3.789 -3.825 -0.035 1.00 98.44 100 VAL A O 1
ATOM 802 N N . LEU A 1 101 ? 4.601 -4.419 1.972 1.00 98.38 101 LEU A N 1
ATOM 803 C CA . LEU A 1 101 ? 3.454 -5.280 2.267 1.00 98.38 101 LEU A CA 1
ATOM 804 C C . LEU A 1 101 ? 2.154 -4.471 2.330 1.00 98.38 101 LEU A C 1
ATOM 806 O O . LEU A 1 101 ? 1.151 -4.932 1.788 1.00 98.38 101 LEU A O 1
ATOM 810 N N . HIS A 1 102 ? 2.182 -3.273 2.923 1.00 96.69 102 HIS A N 1
ATOM 811 C CA . HIS A 1 102 ? 1.024 -2.381 2.999 1.00 96.69 102 HIS A CA 1
ATOM 812 C C . HIS A 1 102 ? 0.520 -1.972 1.608 1.00 96.69 102 HIS A C 1
ATOM 814 O O . HIS A 1 102 ? -0.631 -2.237 1.260 1.00 96.69 102 HIS A O 1
ATOM 820 N N . GLU A 1 103 ? 1.388 -1.400 0.766 1.00 97.50 103 GLU A N 1
ATOM 821 C CA . GLU A 1 103 ? 0.972 -0.929 -0.561 1.00 97.50 103 GLU A CA 1
ATOM 822 C C . GLU A 1 103 ? 0.550 -2.082 -1.479 1.00 97.50 103 GLU A C 1
ATOM 824 O O . GLU A 1 103 ? -0.426 -1.970 -2.223 1.00 97.50 103 GLU A O 1
ATOM 829 N N . PHE A 1 104 ? 1.217 -3.237 -1.407 1.00 98.06 104 PHE A N 1
ATOM 830 C CA . PHE A 1 104 ? 0.762 -4.411 -2.154 1.00 98.06 104 PHE A CA 1
ATOM 831 C C . PHE A 1 104 ? -0.520 -5.025 -1.580 1.00 98.06 104 PHE A C 1
ATOM 833 O O . PHE A 1 104 ? -1.286 -5.613 -2.340 1.00 98.06 104 PHE A O 1
ATOM 840 N N . GLY A 1 105 ? -0.820 -4.830 -0.294 1.00 95.94 105 GLY A N 1
ATOM 841 C CA . GLY A 1 105 ? -2.131 -5.140 0.272 1.00 95.94 105 GLY A CA 1
ATOM 842 C C . GLY A 1 105 ? -3.239 -4.343 -0.421 1.00 95.94 105 GLY A C 1
ATOM 843 O O . GLY A 1 105 ? -4.228 -4.928 -0.868 1.00 95.94 105 GLY A O 1
ATOM 844 N N . HIS A 1 106 ? -3.042 -3.037 -0.628 1.00 94.81 106 HIS A N 1
ATOM 845 C CA . HIS A 1 106 ? -3.949 -2.219 -1.442 1.00 94.81 106 HIS A CA 1
ATOM 846 C C . HIS A 1 106 ? -4.056 -2.715 -2.879 1.00 94.81 106 HIS A C 1
ATOM 848 O O . HIS A 1 106 ? -5.167 -2.885 -3.385 1.00 94.81 106 HIS A O 1
ATOM 854 N N . ALA A 1 107 ? -2.936 -3.032 -3.529 1.00 96.56 107 ALA A N 1
ATOM 855 C CA . ALA A 1 107 ? -2.959 -3.586 -4.882 1.00 96.56 107 ALA A CA 1
ATOM 856 C C . ALA A 1 107 ? -3.735 -4.912 -4.973 1.00 96.56 107 ALA A C 1
ATOM 858 O O . ALA A 1 107 ? -4.289 -5.217 -6.026 1.00 96.56 107 ALA A O 1
ATOM 859 N N . LEU A 1 108 ? -3.826 -5.683 -3.886 1.00 95.12 108 LEU A N 1
ATOM 860 C CA . LEU A 1 108 ? -4.643 -6.898 -3.782 1.00 95.12 108 LEU A CA 1
ATOM 861 C C . LEU A 1 108 ? -6.103 -6.630 -3.378 1.00 95.12 108 LEU A C 1
ATOM 863 O O . LEU A 1 108 ? -6.907 -7.564 -3.346 1.00 95.12 108 LEU A O 1
ATOM 867 N N . GLY A 1 109 ? -6.466 -5.375 -3.126 1.00 89.50 109 GLY A N 1
ATOM 868 C CA . GLY A 1 109 ? -7.824 -4.926 -2.827 1.00 89.50 109 GLY A CA 1
ATOM 869 C C . GLY A 1 109 ? -8.086 -4.615 -1.353 1.00 89.50 109 GLY A C 1
ATOM 870 O O . GLY A 1 109 ? -9.184 -4.153 -1.039 1.00 89.50 109 GLY A O 1
ATOM 871 N N . CYS A 1 110 ? -7.120 -4.840 -0.454 1.00 88.88 110 CYS A N 1
ATOM 872 C CA . CYS A 1 110 ? -7.272 -4.515 0.963 1.00 88.88 110 CYS A CA 1
ATOM 873 C C . CYS A 1 110 ? -7.423 -3.000 1.162 1.00 88.88 110 CYS A C 1
ATOM 875 O O . CYS A 1 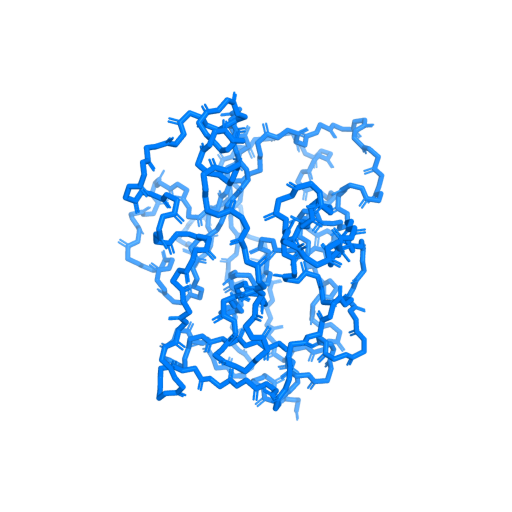110 ? -6.801 -2.193 0.469 1.00 88.88 110 CYS A O 1
ATOM 877 N N . ILE A 1 111 ? -8.238 -2.609 2.133 1.00 83.38 111 ILE A N 1
ATOM 878 C CA . ILE A 1 111 ? -8.410 -1.215 2.560 1.00 83.38 111 ILE A CA 1
ATOM 879 C C . ILE A 1 111 ? -7.789 -1.012 3.939 1.00 83.38 111 ILE A C 1
ATOM 881 O O . ILE A 1 111 ? -7.416 -1.981 4.603 1.00 83.38 111 ILE A O 1
ATOM 885 N N . HIS A 1 112 ? -7.668 0.245 4.366 1.00 79.44 112 HIS A N 1
ATOM 886 C CA . HIS A 1 112 ? -7.154 0.537 5.695 1.00 79.44 112 HIS A CA 1
ATOM 887 C C . HIS A 1 112 ? -8.066 0.016 6.797 1.00 79.44 112 HIS A C 1
ATOM 889 O O . HIS A 1 112 ? -9.286 0.181 6.769 1.00 79.44 112 HIS A O 1
ATOM 895 N N . GLU A 1 113 ? -7.434 -0.570 7.805 1.00 73.69 113 GLU A N 1
ATOM 896 C CA . GLU A 1 113 ? -8.123 -1.247 8.896 1.00 73.69 113 GLU A CA 1
ATOM 897 C C . GLU A 1 113 ? -8.798 -0.273 9.872 1.00 73.69 113 GLU A C 1
ATOM 899 O O . GLU A 1 113 ? -9.813 -0.609 10.475 1.00 73.69 113 GLU A O 1
ATOM 904 N N . HIS A 1 114 ? -8.302 0.964 9.998 1.00 69.25 114 HIS A N 1
ATOM 905 C CA . HIS A 1 114 ? -8.955 1.996 10.818 1.00 69.25 114 HIS A CA 1
ATOM 906 C C . HIS A 1 114 ? -10.271 2.497 10.211 1.00 69.25 114 HIS A C 1
ATOM 908 O O . HIS A 1 114 ? -11.083 3.082 10.920 1.00 69.25 114 HIS A O 1
ATOM 914 N N . GLN A 1 115 ? -10.497 2.253 8.915 1.00 68.12 115 GLN A N 1
ATOM 915 C CA . GLN A 1 115 ? -11.748 2.576 8.219 1.00 68.12 115 GLN A CA 1
ATOM 916 C C . GLN A 1 115 ? -12.768 1.430 8.300 1.00 68.12 115 GLN A C 1
ATOM 918 O O . GLN A 1 115 ? -13.804 1.458 7.626 1.00 68.12 115 GLN A O 1
ATOM 923 N N . HIS A 1 116 ? -12.479 0.405 9.106 1.00 68.25 116 HIS A N 1
ATOM 924 C CA . HIS A 1 116 ? -13.395 -0.688 9.372 1.00 68.25 116 HIS A CA 1
ATOM 925 C C . HIS A 1 116 ? -14.655 -0.164 10.095 1.00 68.25 116 HIS A C 1
ATOM 927 O O . HIS A 1 116 ? -14.535 0.549 11.090 1.00 68.25 116 HIS A O 1
ATOM 933 N N . PRO A 1 117 ? -15.878 -0.513 9.647 1.00 63.84 117 PRO A N 1
ATOM 934 C CA . PRO A 1 117 ? -17.120 0.014 10.222 1.00 63.84 117 PRO A CA 1
ATOM 935 C C . PRO A 1 117 ? -17.360 -0.461 11.659 1.00 63.84 117 PRO A C 1
ATOM 937 O O . PRO A 1 117 ? -18.060 0.198 12.422 1.00 63.84 117 PRO A O 1
ATOM 940 N N . ALA A 1 118 ? -16.779 -1.604 12.036 1.00 60.62 118 ALA A N 1
ATOM 941 C CA . ALA A 1 118 ? -16.777 -2.093 13.410 1.00 60.62 118 ALA A CA 1
ATOM 942 C C . ALA A 1 118 ? -15.485 -1.676 14.129 1.00 60.62 118 ALA A C 1
ATOM 944 O O . ALA A 1 118 ? -14.403 -2.062 13.685 1.00 60.62 118 ALA A O 1
ATOM 945 N N . GLY A 1 119 ? -15.614 -0.963 15.256 1.00 59.25 119 GLY A N 1
ATOM 946 C CA . GLY A 1 119 ? -14.492 -0.607 16.140 1.00 59.25 119 GLY A CA 1
ATOM 947 C C . GLY A 1 119 ? -14.107 0.876 16.162 1.00 59.25 119 GLY A C 1
ATOM 948 O O . GLY A 1 119 ? -12.925 1.176 16.269 1.00 59.25 119 GLY A O 1
ATOM 949 N N . GLY A 1 120 ? -15.087 1.784 16.045 1.00 66.81 120 GLY A N 1
ATOM 950 C CA . GLY A 1 120 ? -14.890 3.233 15.928 1.00 66.81 120 GLY A CA 1
ATOM 951 C C . GLY A 1 120 ? -13.820 3.807 16.861 1.00 66.81 120 GLY A C 1
ATOM 952 O O . GLY A 1 120 ? -13.980 3.817 18.076 1.00 66.81 120 GLY A O 1
ATOM 953 N N . ILE A 1 121 ? -12.738 4.308 16.269 1.00 78.25 121 ILE A N 1
ATOM 954 C CA . ILE A 1 121 ? -11.673 5.006 16.989 1.00 78.25 121 ILE A CA 1
ATOM 955 C C . ILE A 1 121 ? -12.221 6.342 17.497 1.00 78.25 121 ILE A C 1
ATOM 957 O O . ILE A 1 121 ? -12.808 7.117 16.735 1.00 78.25 121 ILE A O 1
ATOM 961 N N . HIS A 1 122 ? -12.009 6.628 18.781 1.00 86.12 122 HIS A N 1
ATOM 962 C CA . HIS A 1 122 ? -12.413 7.884 19.411 1.00 86.12 122 HIS A CA 1
ATOM 963 C C . HIS A 1 122 ? -11.411 8.995 19.074 1.00 86.12 122 HIS A C 1
ATOM 965 O O . HIS A 1 122 ? -10.524 9.346 19.853 1.00 86.12 122 HIS A O 1
ATOM 971 N N . TRP A 1 123 ? -11.513 9.509 17.850 1.00 87.81 123 TRP A N 1
ATOM 972 C CA . TRP A 1 123 ? -10.615 10.529 17.318 1.00 87.81 123 TRP A CA 1
ATOM 973 C C . TRP A 1 123 ? -10.787 11.887 17.997 1.00 87.81 123 TRP A C 1
ATOM 975 O O . TRP A 1 123 ? -11.874 12.462 17.981 1.00 87.81 123 TRP A O 1
ATOM 985 N N . ASN A 1 124 ? -9.675 12.495 18.412 1.00 92.94 124 ASN A N 1
ATOM 986 C CA . ASN A 1 124 ? -9.629 13.933 18.645 1.00 92.94 124 ASN A CA 1
ATOM 987 C C . ASN A 1 124 ? -9.498 14.645 17.288 1.00 92.94 124 ASN A C 1
ATOM 989 O O . ASN A 1 124 ? -8.392 14.885 16.795 1.00 92.94 124 ASN A O 1
ATOM 993 N N . LYS A 1 125 ? -10.638 14.950 16.656 1.00 92.50 125 LYS A N 1
ATOM 994 C CA . LYS A 1 125 ? -10.676 15.414 15.258 1.00 92.50 125 LYS A CA 1
ATOM 995 C C . LYS A 1 125 ? -9.812 16.645 14.992 1.00 92.50 125 LYS A C 1
ATOM 997 O O . LYS A 1 125 ? -9.115 16.679 13.982 1.00 92.50 125 LYS A O 1
ATOM 1002 N N . GLN A 1 126 ? -9.804 17.620 15.904 1.00 95.25 126 GLN A N 1
ATOM 1003 C CA . GLN A 1 126 ? -8.993 18.828 15.735 1.00 95.25 126 GLN A CA 1
ATOM 1004 C C . GLN A 1 126 ? -7.499 18.495 15.692 1.00 95.25 126 GLN A C 1
ATOM 1006 O O . GLN A 1 126 ? -6.804 18.898 14.761 1.00 95.25 126 GLN A O 1
ATOM 1011 N N . LYS A 1 127 ? -7.013 17.681 16.639 1.00 94.56 127 LYS A N 1
ATOM 1012 C CA . LYS A 1 127 ? -5.607 17.253 16.651 1.00 94.56 127 LYS A CA 1
ATOM 1013 C C . LYS A 1 127 ? -5.237 16.438 15.416 1.00 94.56 127 LYS A C 1
ATOM 1015 O O . LYS A 1 127 ? -4.108 16.543 14.944 1.00 94.56 127 LYS A O 1
ATOM 1020 N N . VAL A 1 128 ? -6.163 15.639 14.888 1.00 92.06 128 VAL A N 1
ATOM 1021 C CA . VAL A 1 128 ? -5.961 14.884 13.644 1.00 92.06 128 VAL A CA 1
ATOM 1022 C C . VAL A 1 128 ? -5.819 15.828 12.445 1.00 92.06 128 VAL A C 1
ATOM 1024 O O . VAL A 1 128 ? -4.862 15.677 11.684 1.00 92.06 128 VAL A O 1
ATOM 1027 N N . TYR A 1 129 ? -6.697 16.827 12.288 1.00 94.38 129 TYR A N 1
ATOM 1028 C CA . TYR A 1 129 ? -6.554 17.830 11.223 1.00 94.38 129 TYR A CA 1
ATOM 1029 C C . TYR A 1 129 ? -5.214 18.565 11.320 1.00 94.38 129 TYR A C 1
ATOM 1031 O O . TYR A 1 129 ? -4.483 18.631 10.330 1.00 94.38 129 TYR A O 1
ATOM 1039 N N . ASP A 1 130 ? -4.854 19.055 12.509 1.00 93.44 130 ASP A N 1
ATOM 1040 C CA . ASP A 1 130 ? -3.605 19.792 12.731 1.00 93.44 130 ASP A CA 1
ATOM 1041 C C . ASP A 1 130 ? -2.376 18.926 12.420 1.00 93.44 130 ASP A C 1
ATOM 1043 O O . ASP A 1 130 ? -1.409 19.383 11.800 1.00 93.44 130 ASP A O 1
ATOM 1047 N N . TYR A 1 131 ? -2.421 17.651 12.819 1.00 90.56 131 TYR A N 1
ATOM 1048 C CA . TYR A 1 131 ? -1.365 16.684 12.555 1.00 90.56 131 TYR A CA 1
ATOM 1049 C C . TYR A 1 131 ? -1.159 16.485 11.052 1.00 90.56 131 TYR A C 1
ATOM 1051 O O . TYR A 1 131 ? -0.066 16.767 10.559 1.00 90.56 131 TYR A O 1
ATOM 1059 N N . TYR A 1 132 ? -2.197 16.081 10.312 1.00 88.94 132 TYR A N 1
ATOM 1060 C CA . TYR A 1 132 ? -2.078 15.786 8.878 1.00 88.94 132 TYR A CA 1
ATOM 1061 C C . TYR A 1 132 ? -1.870 17.033 8.018 1.00 88.94 132 TYR A C 1
ATOM 1063 O O . TYR A 1 132 ? -1.221 16.950 6.968 1.00 88.94 132 TYR A O 1
ATOM 1071 N N . LYS A 1 133 ? -2.329 18.206 8.470 1.00 91.50 133 LYS A N 1
ATOM 1072 C CA . LYS A 1 133 ? -1.966 19.477 7.839 1.00 91.50 133 LYS A CA 1
ATOM 1073 C C . LYS A 1 133 ? -0.465 19.726 7.939 1.00 91.50 133 LYS A C 1
ATOM 1075 O O . LYS A 1 133 ? 0.151 20.095 6.942 1.00 91.50 133 LYS A O 1
ATOM 1080 N N . ARG A 1 134 ? 0.132 19.500 9.113 1.00 89.31 134 ARG A N 1
ATOM 1081 C CA . ARG A 1 134 ? 1.567 19.713 9.355 1.00 89.31 134 ARG A CA 1
ATOM 1082 C C . ARG A 1 134 ? 2.448 18.666 8.676 1.00 89.31 134 ARG A C 1
ATOM 1084 O O . ARG A 1 134 ? 3.494 19.022 8.149 1.00 89.31 134 ARG A O 1
ATOM 1091 N N . THR A 1 135 ? 2.069 17.390 8.717 1.00 79.38 135 THR A N 1
ATOM 1092 C CA . THR A 1 135 ? 2.924 16.286 8.244 1.00 79.38 135 THR A CA 1
ATOM 1093 C C . THR A 1 135 ? 2.758 15.989 6.759 1.00 79.38 135 THR A C 1
ATOM 1095 O O . THR A 1 135 ? 3.729 15.630 6.101 1.00 79.38 135 THR A O 1
ATOM 1098 N N . ASN A 1 136 ? 1.545 16.140 6.221 1.00 81.88 136 ASN A N 1
ATOM 1099 C CA . ASN A 1 136 ? 1.213 15.742 4.851 1.00 81.88 136 ASN A CA 1
ATOM 1100 C C . ASN A 1 136 ? 0.675 16.903 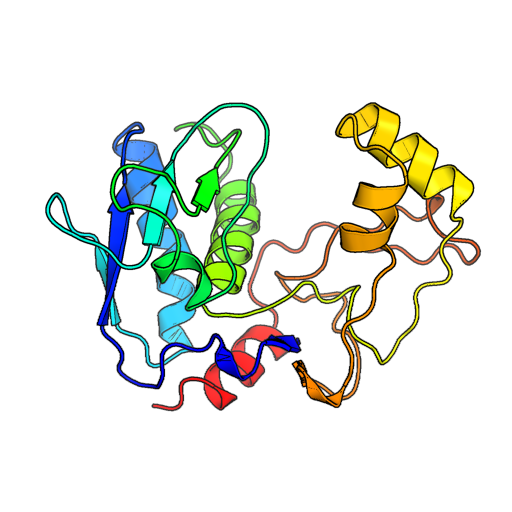4.000 1.00 81.88 136 ASN A C 1
ATOM 1102 O O . ASN A 1 136 ? 0.432 16.720 2.807 1.00 81.88 136 ASN A O 1
ATOM 1106 N N . GLY A 1 137 ? 0.455 18.083 4.591 1.00 85.69 137 GLY A N 1
ATOM 1107 C CA . GLY A 1 137 ? -0.130 19.233 3.899 1.00 85.69 137 GLY A CA 1
ATOM 1108 C C . GLY A 1 137 ? -1.624 19.091 3.601 1.00 85.69 137 GLY A C 1
ATOM 1109 O O . GLY A 1 137 ? -2.165 19.920 2.868 1.00 85.69 137 GLY A O 1
ATOM 1110 N N . TRP A 1 138 ? -2.292 18.064 4.138 1.00 90.06 138 TRP A N 1
ATOM 1111 C CA . TRP A 1 138 ? -3.684 17.747 3.812 1.00 90.06 138 TRP A CA 1
ATOM 1112 C C . TRP A 1 138 ? -4.645 18.815 4.331 1.00 90.06 138 TRP A C 1
ATOM 1114 O O . TRP A 1 138 ? -4.462 19.373 5.412 1.00 90.06 138 TRP A O 1
ATOM 1124 N N . ASP A 1 139 ? -5.662 19.115 3.534 1.00 92.50 139 ASP A N 1
ATOM 1125 C CA . ASP A 1 139 ? -6.800 19.933 3.928 1.00 92.50 139 ASP A CA 1
ATOM 1126 C C . ASP A 1 139 ? -7.875 19.073 4.626 1.00 92.50 139 ASP A C 1
ATOM 1128 O O . ASP A 1 139 ? -7.837 17.839 4.539 1.00 92.50 139 ASP A O 1
ATOM 1132 N N . PRO A 1 140 ? -8.831 19.692 5.346 1.00 92.06 140 PRO A N 1
ATOM 1133 C CA . PRO A 1 140 ? -9.843 18.947 6.092 1.00 92.06 140 PRO A CA 1
ATOM 1134 C C . PRO A 1 140 ? -10.635 17.926 5.257 1.00 92.06 140 PRO A C 1
ATOM 1136 O O . PRO A 1 140 ? -10.716 16.783 5.701 1.00 92.06 140 PRO A O 1
ATOM 1139 N N . PRO A 1 141 ? -11.108 18.228 4.026 1.00 92.19 141 PRO A N 1
ATOM 1140 C CA . PRO A 1 141 ? -11.835 17.243 3.217 1.00 92.19 141 PRO A CA 1
ATOM 1141 C C . PRO A 1 141 ? -1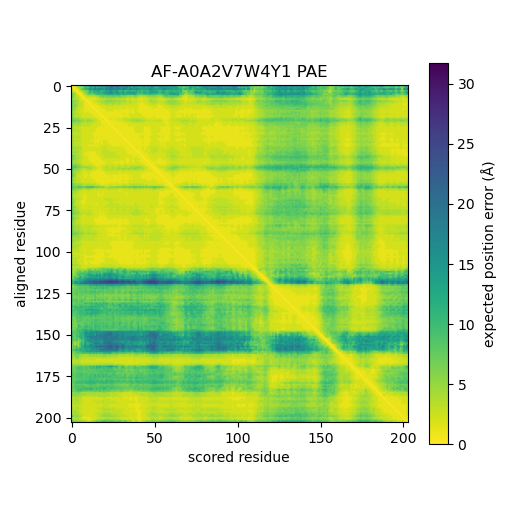1.018 15.982 2.905 1.00 92.19 141 PRO A C 1
ATOM 1143 O O . PRO A 1 141 ? -11.546 14.864 2.867 1.00 92.19 141 PRO A O 1
ATOM 1146 N N . ARG A 1 142 ? -9.705 16.136 2.701 1.00 84.69 142 ARG A N 1
ATOM 1147 C CA . ARG A 1 142 ? -8.810 15.002 2.478 1.00 84.69 142 ARG A CA 1
ATOM 1148 C C . ARG A 1 142 ? -8.600 14.192 3.751 1.00 84.69 142 ARG A C 1
ATOM 1150 O O . ARG A 1 142 ? -8.546 12.967 3.667 1.00 84.69 142 ARG A O 1
ATOM 1157 N N . VAL A 1 143 ? -8.504 14.835 4.912 1.00 86.25 143 VAL A N 1
ATOM 1158 C CA . VAL A 1 143 ? -8.450 14.132 6.205 1.00 86.25 143 VAL A CA 1
ATOM 1159 C C . VAL A 1 143 ? -9.756 13.379 6.460 1.00 86.25 143 VAL A C 1
ATOM 1161 O O . VAL A 1 143 ? -9.709 12.209 6.829 1.00 86.25 143 VAL A O 1
ATOM 1164 N N . ASP A 1 144 ? -10.905 13.989 6.174 1.00 85.31 144 ASP A N 1
ATOM 1165 C CA . ASP A 1 144 ? -12.213 13.348 6.325 1.00 85.31 144 ASP A CA 1
ATOM 1166 C C . ASP A 1 144 ? -12.291 12.057 5.514 1.00 85.31 144 ASP A C 1
ATOM 1168 O O . ASP A 1 144 ? -12.619 11.005 6.054 1.00 85.31 144 ASP A O 1
ATOM 1172 N N . THR A 1 145 ? -11.900 12.123 4.243 1.00 81.06 145 THR A N 1
ATOM 1173 C CA . THR A 1 145 ? -11.972 10.988 3.311 1.00 81.06 145 THR A CA 1
ATOM 1174 C C . THR A 1 145 ? -10.978 9.871 3.654 1.00 81.06 145 THR A C 1
ATOM 1176 O O . THR A 1 145 ? -11.296 8.693 3.520 1.00 81.06 145 THR A O 1
ATOM 1179 N N . ASN A 1 146 ? -9.757 10.212 4.083 1.00 78.38 146 ASN A N 1
ATOM 1180 C CA . ASN A 1 146 ? -8.690 9.217 4.275 1.00 78.38 146 ASN A CA 1
ATOM 1181 C C . ASN A 1 146 ? -8.578 8.697 5.717 1.00 78.38 146 ASN A C 1
ATOM 1183 O O . ASN A 1 146 ? -8.059 7.604 5.935 1.00 78.38 146 ASN A O 1
ATOM 1187 N N . ILE A 1 147 ? -9.027 9.469 6.710 1.00 82.81 147 ILE A N 1
ATOM 1188 C CA . ILE A 1 147 ? -8.864 9.133 8.132 1.00 82.81 147 ILE A CA 1
ATOM 1189 C C . ILE A 1 147 ? -10.203 8.812 8.787 1.00 82.81 147 ILE A C 1
ATOM 1191 O O . ILE A 1 147 ? -10.330 7.769 9.422 1.00 82.81 147 ILE A O 1
ATOM 1195 N N . PHE A 1 148 ? -11.204 9.682 8.646 1.00 82.62 148 PHE A N 1
ATOM 1196 C CA . PHE A 1 148 ? -12.460 9.527 9.391 1.00 82.62 148 PHE A CA 1
ATOM 1197 C C . PHE A 1 148 ? -13.518 8.707 8.670 1.00 82.62 148 PHE A C 1
ATOM 1199 O O . PHE A 1 148 ? -14.374 8.114 9.327 1.00 82.62 148 PHE A O 1
ATOM 1206 N N . GLN A 1 149 ? -13.503 8.689 7.340 1.00 78.12 149 GLN A N 1
ATOM 1207 C CA . GLN A 1 149 ? -14.488 7.958 6.566 1.00 78.12 149 GLN A CA 1
ATOM 1208 C C . GLN A 1 149 ? -14.313 6.459 6.808 1.00 78.12 149 GLN A C 1
ATOM 1210 O O . GLN A 1 149 ? -13.334 5.858 6.372 1.00 78.12 149 GLN A O 1
ATOM 1215 N N . ALA A 1 150 ? -15.288 5.855 7.482 1.00 69.56 150 ALA A N 1
ATOM 1216 C CA . ALA A 1 150 ? -15.441 4.411 7.512 1.00 69.56 150 ALA A CA 1
ATOM 1217 C C . ALA A 1 150 ? -16.110 3.941 6.215 1.00 69.56 150 ALA A C 1
ATOM 1219 O O . ALA A 1 150 ? -16.985 4.621 5.665 1.00 69.56 150 ALA A O 1
ATOM 1220 N N . TYR A 1 151 ? -15.724 2.769 5.720 1.00 64.06 151 TYR A N 1
ATOM 1221 C CA . TYR A 1 151 ? -16.426 2.171 4.589 1.00 64.06 151 TYR A CA 1
ATOM 1222 C C . TYR A 1 151 ? -17.782 1.616 5.031 1.00 64.06 151 TYR A C 1
ATOM 1224 O O . TYR A 1 151 ? -17.909 1.045 6.114 1.00 64.06 151 TYR A O 1
ATOM 1232 N N . SER A 1 152 ? -18.795 1.733 4.165 1.00 60.44 152 SER A N 1
ATOM 1233 C CA . SER A 1 152 ? -20.073 1.049 4.386 1.00 60.44 152 SER A CA 1
ATOM 1234 C C . SER A 1 152 ? -19.861 -0.467 4.420 1.00 60.44 152 SER A C 1
ATOM 1236 O O . SER A 1 152 ? -19.162 -1.014 3.562 1.00 60.44 152 SER A O 1
ATOM 1238 N N . ALA A 1 153 ? -20.501 -1.146 5.377 1.00 60.12 153 ALA A N 1
ATOM 1239 C CA . ALA A 1 153 ? -20.441 -2.600 5.529 1.00 60.12 153 ALA A CA 1
ATOM 1240 C C . ALA A 1 153 ? -20.870 -3.351 4.251 1.00 60.12 153 ALA A C 1
ATOM 1242 O O . ALA A 1 153 ? -20.357 -4.433 3.967 1.00 60.12 153 ALA A O 1
ATOM 1243 N N . ASP A 1 154 ? -21.746 -2.759 3.435 1.00 60.50 154 ASP A N 1
ATOM 1244 C CA . ASP A 1 154 ? -22.194 -3.358 2.174 1.00 60.50 154 ASP A CA 1
ATOM 1245 C C . ASP A 1 154 ? -21.089 -3.375 1.109 1.00 60.50 154 ASP A C 1
ATOM 1247 O O . ASP A 1 154 ? -20.966 -4.341 0.347 1.00 60.50 154 ASP A O 1
ATOM 1251 N N . LEU A 1 155 ? -20.228 -2.353 1.104 1.00 58.19 155 LEU A N 1
ATOM 1252 C CA . LEU A 1 155 ? -19.149 -2.175 0.127 1.00 58.19 155 LEU A CA 1
ATOM 1253 C C . LEU A 1 155 ? -17.927 -3.050 0.420 1.00 58.19 155 LEU A C 1
ATOM 1255 O O . LEU A 1 155 ? -17.096 -3.272 -0.468 1.00 58.19 155 LEU A O 1
ATOM 1259 N N . ILE A 1 156 ? -17.822 -3.564 1.648 1.00 65.06 156 ILE A N 1
ATOM 1260 C CA . ILE A 1 156 ? -16.641 -4.288 2.104 1.00 65.06 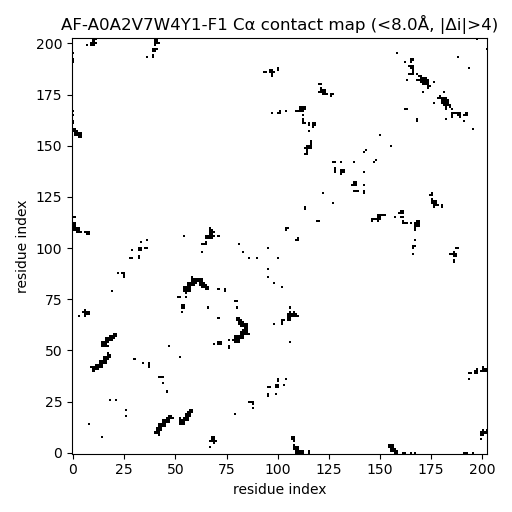156 ILE A CA 1
ATOM 1261 C C . ILE A 1 156 ? -16.945 -5.730 2.482 1.00 65.06 156 ILE A C 1
ATOM 1263 O O . ILE A 1 156 ? -18.021 -6.080 2.963 1.00 65.06 156 ILE A O 1
ATOM 1267 N N . LYS A 1 157 ? -15.965 -6.601 2.265 1.00 61.50 157 LYS A N 1
ATOM 1268 C CA . LYS A 1 157 ? -15.858 -7.864 3.003 1.00 61.50 157 LYS A CA 1
ATOM 1269 C C . LYS A 1 157 ? -14.834 -7.592 4.098 1.00 61.50 157 LYS A C 1
ATOM 1271 O O . LYS A 1 157 ? -13.809 -6.983 3.802 1.00 61.50 157 LYS A O 1
ATOM 1276 N N . GLY A 1 158 ? -15.115 -7.974 5.337 1.00 64.25 158 GLY A N 1
ATOM 1277 C CA . GLY A 1 158 ? -14.262 -7.643 6.476 1.00 64.25 158 GLY A CA 1
ATOM 1278 C C . GLY A 1 158 ? -14.371 -8.660 7.601 1.00 64.25 158 GLY A C 1
ATOM 1279 O O . GLY A 1 158 ? -15.269 -9.504 7.603 1.00 64.25 158 GLY A O 1
ATOM 1280 N N . THR A 1 159 ? -13.428 -8.613 8.535 1.00 57.91 159 THR A N 1
ATOM 1281 C CA . THR A 1 159 ? -13.528 -9.337 9.808 1.00 57.91 159 THR A CA 1
ATOM 1282 C C . THR A 1 159 ? -14.583 -8.693 10.711 1.00 57.91 159 THR A C 1
ATOM 1284 O O . THR A 1 159 ? -14.990 -7.565 10.493 1.00 57.91 159 THR A O 1
ATOM 1287 N N . GLY A 1 160 ? -15.073 -9.384 11.743 1.00 61.62 160 GLY A N 1
ATOM 1288 C CA . GLY A 1 160 ? -16.079 -8.790 12.643 1.00 61.62 160 GLY A CA 1
ATOM 1289 C C . GLY A 1 160 ? -15.561 -7.605 13.479 1.00 61.62 160 GLY A C 1
ATOM 1290 O O . GLY A 1 160 ? -16.355 -6.858 14.040 1.00 61.62 160 GLY A O 1
ATOM 1291 N N . GLN A 1 161 ? -14.239 -7.443 13.577 1.00 68.38 161 GLN A N 1
ATOM 1292 C CA . GLN A 1 161 ? -13.543 -6.417 14.355 1.00 68.38 161 GLN A CA 1
ATOM 1293 C C . GLN A 1 161 ? -12.280 -5.970 13.607 1.00 68.38 161 GLN A C 1
ATOM 1295 O O . GLN A 1 161 ? -11.730 -6.752 12.820 1.00 68.38 161 GLN A O 1
ATOM 1300 N N . ALA A 1 162 ? -11.825 -4.745 13.878 1.00 74.00 162 ALA A N 1
ATOM 1301 C CA . ALA A 1 162 ? -10.531 -4.248 13.421 1.00 74.00 162 ALA A CA 1
ATOM 1302 C C . ALA A 1 162 ? -9.379 -5.032 14.079 1.00 74.00 162 ALA A C 1
ATOM 1304 O O . ALA A 1 162 ? -9.432 -5.331 15.272 1.00 74.00 162 ALA A O 1
ATOM 1305 N N . ASP A 1 163 ? -8.335 -5.350 13.313 1.00 83.50 163 ASP A N 1
ATOM 1306 C CA . ASP A 1 163 ? -7.099 -5.971 13.798 1.00 83.50 163 ASP A CA 1
ATOM 1307 C C . ASP A 1 163 ? -5.985 -4.921 13.977 1.00 83.50 163 ASP A C 1
ATOM 1309 O O . ASP A 1 163 ? -5.368 -4.508 12.991 1.00 83.50 163 ASP A O 1
ATOM 1313 N N . PRO A 1 164 ? -5.643 -4.527 15.220 1.00 84.06 164 PRO A N 1
ATOM 1314 C CA . PRO A 1 164 ? -4.579 -3.557 15.482 1.00 84.06 164 PRO A CA 1
ATOM 1315 C C . PRO A 1 164 ? -3.195 -4.001 14.998 1.00 84.06 164 PRO A C 1
ATOM 1317 O O . PRO A 1 164 ? -2.304 -3.165 14.871 1.00 84.06 164 PRO A O 1
ATOM 1320 N N . LYS A 1 165 ? -2.991 -5.301 14.748 1.00 90.56 165 LYS A N 1
ATOM 1321 C CA . LYS A 1 165 ? -1.725 -5.862 14.256 1.00 90.56 165 LYS A CA 1
ATOM 1322 C C . LYS A 1 165 ? -1.680 -5.997 12.737 1.00 90.56 165 LYS A C 1
ATOM 1324 O O . LYS A 1 165 ? -0.649 -6.416 12.218 1.00 90.56 165 LYS A O 1
ATOM 1329 N N . SER A 1 166 ? -2.771 -5.683 12.035 1.00 92.00 166 SER A N 1
ATOM 1330 C CA . SER A 1 166 ? -2.829 -5.781 10.578 1.00 92.00 166 SER A CA 1
ATOM 1331 C C . SER A 1 166 ? -1.765 -4.899 9.937 1.00 92.00 166 SER A C 1
ATOM 1333 O O . SER A 1 166 ? -1.579 -3.742 10.326 1.00 92.00 166 SER A O 1
ATOM 1335 N N . ILE A 1 167 ? -1.116 -5.407 8.894 1.00 94.62 167 ILE A N 1
ATOM 1336 C CA . ILE A 1 167 ? -0.222 -4.606 8.058 1.00 94.62 167 ILE A CA 1
ATOM 1337 C C . ILE A 1 167 ? -0.954 -3.423 7.409 1.00 94.62 167 ILE A C 1
ATOM 1339 O O . ILE A 1 167 ? -0.325 -2.425 7.076 1.00 94.62 167 ILE A O 1
ATOM 1343 N N . MET A 1 168 ? -2.283 -3.513 7.264 1.00 91.50 168 MET A N 1
ATOM 1344 C CA . MET A 1 168 ? -3.150 -2.477 6.695 1.00 91.50 168 MET A CA 1
ATOM 1345 C C . MET A 1 168 ? -3.612 -1.437 7.724 1.00 91.50 168 MET A C 1
ATOM 1347 O O . MET A 1 168 ? -4.380 -0.534 7.386 1.00 91.50 168 MET A O 1
ATOM 1351 N N . MET A 1 169 ? -3.175 -1.547 8.980 1.00 86.12 169 MET A N 1
ATOM 1352 C CA . MET A 1 169 ? -3.487 -0.576 10.021 1.00 86.12 169 MET A CA 1
ATOM 1353 C C . MET A 1 169 ? -2.586 0.654 9.894 1.00 86.12 169 MET A C 1
ATOM 1355 O O . MET A 1 169 ? -1.358 0.541 9.876 1.00 86.12 169 MET A O 1
ATOM 1359 N N . TYR A 1 170 ? -3.194 1.839 9.821 1.00 79.94 170 TYR A N 1
ATOM 1360 C CA . TYR A 1 170 ? -2.446 3.085 9.950 1.00 79.94 170 TYR A CA 1
ATOM 1361 C C . TYR A 1 170 ? -1.922 3.233 11.381 1.00 79.94 170 TYR A C 1
ATOM 1363 O O . TYR A 1 170 ? -2.606 2.836 12.325 1.00 79.94 170 TYR A O 1
ATOM 1371 N N . PRO A 1 171 ? -0.732 3.821 11.580 1.00 83.31 171 PRO A N 1
ATOM 1372 C CA . PRO A 1 171 ? -0.284 4.161 12.915 1.00 83.31 171 PRO A CA 1
ATOM 1373 C C . PRO A 1 171 ? -1.213 5.234 13.478 1.00 83.31 171 PRO A C 1
ATOM 1375 O O . PRO A 1 171 ? -1.539 6.222 12.816 1.00 83.31 171 PRO A O 1
ATOM 1378 N N . ILE A 1 172 ? -1.611 5.052 14.726 1.00 84.81 172 ILE A N 1
ATOM 1379 C CA . ILE A 1 172 ? -2.501 5.966 15.431 1.00 84.81 172 ILE A CA 1
ATOM 1380 C C . ILE A 1 172 ? -1.738 6.414 16.664 1.00 84.81 172 ILE A C 1
ATOM 1382 O O . ILE A 1 172 ? -1.684 5.666 17.632 1.00 84.81 172 ILE A O 1
ATOM 1386 N N . PRO A 1 173 ? -1.080 7.584 16.652 1.00 86.69 173 PRO A N 1
ATOM 1387 C CA . PRO A 1 173 ? -0.470 8.114 17.860 1.00 86.69 173 PRO A CA 1
ATOM 1388 C C . PRO A 1 173 ? -1.540 8.378 18.923 1.00 86.69 173 PRO A C 1
ATOM 1390 O O . PRO A 1 173 ? -2.545 9.020 18.620 1.00 86.69 173 PRO A O 1
ATOM 1393 N N . ALA A 1 174 ? -1.282 7.991 20.178 1.00 88.88 174 ALA A N 1
ATOM 1394 C CA . ALA A 1 174 ? -2.195 8.227 21.308 1.00 88.88 174 ALA A CA 1
ATOM 1395 C C . ALA A 1 174 ? -2.709 9.676 21.378 1.00 88.88 174 ALA A C 1
ATOM 1397 O O . ALA A 1 174 ? -3.876 9.920 21.662 1.00 88.88 174 ALA A O 1
ATOM 1398 N N . ALA A 1 175 ? -1.852 10.649 21.043 1.00 91.88 175 ALA A N 1
ATOM 1399 C CA . ALA A 1 175 ? -2.188 12.071 21.038 1.00 91.88 175 ALA A CA 1
ATOM 1400 C C . ALA A 1 175 ? -3.337 12.455 20.084 1.00 91.88 175 ALA A C 1
ATOM 1402 O O . ALA A 1 175 ? -3.908 13.533 20.250 1.00 91.88 175 ALA A O 1
ATOM 1403 N N . LEU A 1 176 ? -3.652 11.617 19.091 1.00 90.81 176 LEU A N 1
ATOM 1404 C CA . LEU A 1 176 ? -4.728 11.835 18.121 1.00 90.81 176 LEU A CA 1
ATOM 1405 C C . LEU A 1 176 ? -6.079 11.261 18.574 1.00 90.81 176 LEU A C 1
ATOM 1407 O O . LEU A 1 176 ? -7.073 11.424 17.871 1.00 90.81 176 LEU A O 1
ATOM 1411 N N . THR A 1 177 ? -6.130 10.609 19.734 1.00 90.94 177 THR A N 1
ATOM 1412 C CA . THR A 1 177 ? -7.340 9.985 20.285 1.00 90.94 177 THR A CA 1
ATOM 1413 C C . THR A 1 177 ? -7.733 10.639 21.606 1.00 90.94 177 THR A C 1
ATOM 1415 O O . THR A 1 177 ? -6.927 11.325 22.240 1.00 90.94 177 THR A O 1
ATOM 1418 N N . GLU A 1 178 ? -8.994 10.487 21.998 1.00 89.38 178 GLU A N 1
ATOM 1419 C CA . GLU A 1 178 ? -9.528 11.037 23.251 1.00 89.38 178 GLU A CA 1
ATOM 1420 C C . GLU A 1 178 ? -9.295 10.106 24.448 1.00 89.38 178 GLU A C 1
ATOM 1422 O O . GLU A 1 178 ? -9.186 10.575 25.578 1.00 89.38 178 GLU A O 1
ATOM 1427 N N . ASP A 1 179 ? -9.167 8.802 24.201 1.00 87.69 179 ASP A N 1
ATOM 1428 C CA . ASP A 1 179 ? -9.040 7.738 25.205 1.00 87.69 179 ASP A CA 1
ATOM 1429 C C . ASP A 1 179 ? -7.615 7.169 25.329 1.00 87.69 179 ASP A C 1
ATOM 1431 O O . ASP A 1 179 ? -7.365 6.266 26.128 1.00 87.69 179 ASP A O 1
ATOM 1435 N N . GLY A 1 180 ? -6.663 7.706 24.560 1.00 85.38 180 GLY A N 1
ATOM 1436 C CA . GLY A 1 180 ? -5.274 7.251 24.544 1.00 85.38 180 GLY A CA 1
ATOM 1437 C C . GLY A 1 180 ? -5.045 5.981 23.722 1.00 85.38 180 GLY A C 1
ATOM 1438 O O . GLY A 1 180 ? -3.944 5.424 23.780 1.00 85.38 180 GLY A O 1
ATOM 1439 N N . PHE A 1 181 ? -6.039 5.529 22.949 1.00 84.25 181 PHE A N 1
ATOM 1440 C CA . PHE A 1 181 ? -5.873 4.437 21.999 1.00 84.25 181 PHE A CA 1
ATOM 1441 C C . PHE A 1 181 ? -4.714 4.723 21.038 1.00 84.25 181 PHE A C 1
ATOM 1443 O O . PHE A 1 181 ? -4.575 5.81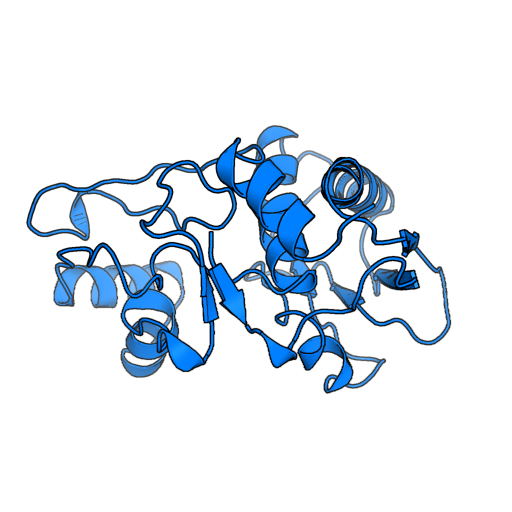2 20.478 1.00 84.25 181 PHE A O 1
ATOM 1450 N N . THR A 1 182 ? -3.849 3.730 20.845 1.00 86.19 182 THR A N 1
ATOM 1451 C CA . THR A 1 182 ? -2.659 3.886 20.016 1.00 86.19 182 THR A CA 1
ATOM 1452 C C . THR A 1 182 ? -2.358 2.622 19.242 1.00 86.19 182 THR A C 1
ATOM 1454 O O . THR A 1 182 ? -2.513 1.509 19.747 1.00 86.19 182 THR A O 1
ATOM 1457 N N . VAL A 1 183 ? -1.870 2.805 18.022 1.00 84.19 183 VAL A N 1
ATOM 1458 C CA . VAL A 1 183 ? -1.360 1.723 17.187 1.00 84.19 183 VAL A CA 1
ATOM 1459 C C . VAL A 1 183 ? -0.008 2.130 16.626 1.00 84.19 183 VAL A C 1
ATOM 1461 O O . VAL A 1 183 ? 0.146 3.202 16.042 1.00 84.19 183 VAL A O 1
ATOM 1464 N N . GLY A 1 184 ? 0.991 1.279 16.846 1.00 85.62 184 GLY A N 1
ATOM 1465 C CA . GLY A 1 184 ? 2.324 1.454 16.285 1.00 85.62 184 GLY A CA 1
ATOM 1466 C C . GLY A 1 184 ? 2.414 0.979 14.836 1.00 85.62 184 GLY A C 1
ATOM 1467 O O . GLY A 1 184 ? 1.443 0.546 14.225 1.00 85.62 184 GLY A O 1
ATOM 1468 N N . TRP A 1 185 ? 3.624 1.023 14.290 1.00 86.44 185 TRP A N 1
ATOM 1469 C CA . TRP A 1 185 ? 3.896 0.474 12.967 1.00 86.44 185 TRP A CA 1
ATOM 1470 C C . TRP A 1 185 ? 3.984 -1.055 13.000 1.00 86.44 185 TRP A C 1
ATOM 1472 O O . TRP A 1 185 ? 4.909 -1.612 13.599 1.00 86.44 185 TRP A O 1
ATOM 1482 N N . ASN A 1 186 ? 3.069 -1.717 12.294 1.00 92.56 186 ASN A N 1
ATOM 1483 C CA . ASN A 1 186 ? 3.127 -3.153 12.030 1.00 92.56 186 ASN A CA 1
ATOM 1484 C C . ASN A 1 186 ? 4.059 -3.418 10.851 1.00 92.56 186 ASN A C 1
ATOM 1486 O O . ASN A 1 186 ? 3.974 -2.730 9.842 1.00 92.56 186 ASN A O 1
ATOM 1490 N N . ARG A 1 187 ? 4.964 -4.389 10.975 1.00 94.62 187 ARG A N 1
ATOM 1491 C CA . ARG A 1 187 ? 6.024 -4.637 9.979 1.00 94.62 187 ARG A CA 1
ATOM 1492 C C . ARG A 1 187 ? 5.959 -6.023 9.350 1.00 94.62 187 ARG A C 1
ATOM 1494 O O . ARG A 1 187 ? 6.858 -6.406 8.621 1.00 94.62 187 ARG A O 1
ATOM 1501 N N . GLU A 1 188 ? 4.912 -6.778 9.647 1.00 95.38 188 GLU A N 1
ATOM 1502 C CA . GLU A 1 188 ? 4.710 -8.138 9.161 1.00 95.38 188 GLU A CA 1
ATOM 1503 C C . GLU A 1 188 ? 3.218 -8.373 8.925 1.00 95.38 188 GLU A C 1
ATOM 1505 O O . GLU A 1 188 ? 2.376 -7.698 9.519 1.00 95.38 188 GLU A O 1
ATOM 1510 N N . LEU A 1 189 ? 2.888 -9.363 8.093 1.00 96.19 189 LEU A N 1
ATOM 1511 C CA . LEU A 1 189 ? 1.510 -9.822 7.932 1.00 96.19 189 LEU A CA 1
ATOM 1512 C C . LEU A 1 189 ? 1.009 -10.464 9.232 1.00 96.19 189 LEU A C 1
ATOM 1514 O O . LEU A 1 189 ? 1.564 -11.472 9.696 1.00 96.19 189 LEU A O 1
ATOM 1518 N N . SER A 1 190 ? -0.083 -9.937 9.781 1.00 95.31 190 SER A N 1
ATOM 1519 C CA . SER A 1 190 ? -0.735 -10.498 10.960 1.00 95.31 190 SER A CA 1
ATOM 1520 C C . SER A 1 190 ? -1.353 -11.869 10.655 1.00 95.31 190 SER A C 1
ATOM 1522 O O . SER A 1 190 ? -1.594 -12.239 9.503 1.00 95.31 190 SER A O 1
ATOM 1524 N N . LEU A 1 191 ? -1.674 -12.653 11.690 1.00 94.50 191 LEU A N 1
ATOM 1525 C CA . LEU A 1 191 ? -2.431 -13.898 11.494 1.00 94.50 191 LEU A CA 1
ATOM 1526 C C . LEU A 1 191 ? -3.793 -13.645 10.832 1.00 94.50 191 LEU A C 1
ATOM 1528 O O . LEU A 1 191 ? -4.264 -14.488 10.065 1.00 94.50 191 LEU A O 1
ATOM 1532 N N . THR A 1 192 ? -4.414 -12.502 11.118 1.00 91.19 192 THR A N 1
ATOM 1533 C CA . THR A 1 192 ? -5.672 -12.087 10.498 1.00 91.19 192 THR A CA 1
ATOM 1534 C C . THR A 1 192 ? -5.462 -11.762 9.031 1.00 91.19 192 THR A C 1
ATOM 1536 O O . THR A 1 192 ? -6.239 -12.250 8.215 1.00 91.19 192 THR A O 1
ATOM 1539 N N . ASP A 1 193 ? -4.398 -11.034 8.676 1.00 94.38 193 ASP A N 1
ATOM 1540 C CA . ASP A 1 193 ? -4.081 -10.699 7.283 1.00 94.38 193 ASP A CA 1
ATOM 1541 C C . ASP A 1 193 ? -3.931 -11.976 6.450 1.00 94.38 193 ASP A C 1
ATOM 1543 O O . ASP A 1 193 ? -4.609 -12.169 5.438 1.00 94.38 193 ASP A O 1
ATOM 1547 N N . LYS A 1 194 ? -3.110 -12.909 6.949 1.00 95.56 194 LYS A N 1
ATOM 1548 C CA . LYS A 1 194 ? -2.828 -14.201 6.307 1.00 95.56 194 LYS A CA 1
ATOM 1549 C C . LYS A 1 194 ? -4.083 -15.054 6.134 1.00 95.56 194 LYS A C 1
ATOM 1551 O O . LYS A 1 194 ? -4.256 -15.696 5.102 1.00 95.56 194 LYS A O 1
ATOM 1556 N N . LYS A 1 195 ? -4.960 -15.106 7.143 1.00 92.06 195 LYS A N 1
ATOM 1557 C CA . LYS A 1 195 ? -6.215 -15.875 7.067 1.00 92.06 195 LYS A CA 1
ATOM 1558 C C . LYS A 1 195 ? -7.222 -15.212 6.142 1.00 92.06 195 LYS A C 1
ATOM 1560 O O . LYS A 1 195 ? -7.864 -15.894 5.352 1.00 92.06 195 LYS A O 1
ATOM 1565 N N . PHE A 1 196 ? -7.375 -13.901 6.246 1.00 88.75 196 PHE A N 1
ATOM 1566 C CA . PHE A 1 196 ? -8.409 -13.182 5.526 1.00 88.75 196 PHE A CA 1
ATOM 1567 C C . PHE A 1 196 ? -8.097 -13.103 4.031 1.00 88.75 196 PHE A C 1
ATOM 1569 O O . PHE A 1 196 ? -8.997 -13.364 3.235 1.00 88.75 196 PHE A O 1
ATOM 1576 N N . ILE A 1 197 ? -6.838 -12.881 3.632 1.00 92.56 197 ILE A N 1
ATOM 1577 C CA . ILE A 1 197 ? -6.455 -12.858 2.212 1.00 92.56 197 ILE A CA 1
ATOM 1578 C C . ILE A 1 197 ? -6.718 -14.209 1.511 1.00 92.56 197 ILE A C 1
ATOM 1580 O O . ILE A 1 197 ? -7.182 -14.226 0.370 1.00 92.56 197 ILE A O 1
ATOM 1584 N N . LYS A 1 198 ? -6.569 -15.342 2.222 1.00 92.44 198 LYS A N 1
ATOM 1585 C CA . LYS A 1 198 ? -6.947 -16.687 1.730 1.00 92.44 198 LYS A CA 1
ATOM 1586 C C . LYS A 1 198 ? -8.431 -16.810 1.403 1.00 92.44 198 LYS A C 1
ATOM 1588 O O . LYS A 1 198 ? -8.799 -17.562 0.511 1.00 92.44 198 LYS A O 1
ATOM 1593 N N . THR A 1 199 ? -9.300 -16.080 2.104 1.00 87.75 199 THR A N 1
ATOM 1594 C CA . THR A 1 199 ? -10.751 -16.106 1.828 1.00 87.75 199 THR A CA 1
ATOM 1595 C C . THR A 1 199 ? -11.135 -15.370 0.544 1.00 87.75 199 THR A C 1
ATOM 1597 O O . THR A 1 199 ? -12.297 -15.418 0.131 1.00 87.75 199 THR A O 1
ATOM 1600 N N . LEU A 1 200 ? -10.189 -14.639 -0.046 1.00 85.00 200 LEU A N 1
ATOM 1601 C CA . LEU A 1 200 ? -10.369 -13.853 -1.268 1.00 85.00 200 LEU A CA 1
ATOM 1602 C C . LEU A 1 200 ? -9.726 -14.534 -2.452 1.00 85.00 200 LEU A C 1
ATOM 1604 O O . LEU A 1 200 ? -10.292 -14.551 -3.539 1.00 85.00 200 LEU A O 1
ATOM 1608 N N . TYR A 1 201 ? -8.549 -15.092 -2.198 1.00 92.69 201 TYR A N 1
ATOM 1609 C CA . TYR A 1 201 ? -7.742 -15.789 -3.172 1.00 92.69 201 TYR A CA 1
ATOM 1610 C C . TYR A 1 201 ? -7.464 -17.211 -2.660 1.00 92.69 201 TYR A C 1
ATOM 1612 O O . TYR A 1 201 ? -6.325 -17.506 -2.289 1.00 92.69 201 TYR A O 1
ATOM 1620 N N . PRO A 1 202 ? -8.488 -18.086 -2.560 1.00 93.06 202 PRO A N 1
ATOM 1621 C CA . PRO A 1 202 ? -8.302 -19.479 -2.157 1.00 93.06 202 PRO A CA 1
ATOM 1622 C C . PRO A 1 202 ? -7.432 -20.254 -3.153 1.00 93.06 202 PRO A C 1
ATOM 1624 O O . PRO A 1 202 ? -7.514 -20.012 -4.362 1.00 93.06 202 PRO A O 1
ATOM 1627 N N . PHE A 1 203 ? -6.624 -21.175 -2.617 1.00 89.19 203 PHE A N 1
ATOM 1628 C CA . PHE A 1 203 ? -5.837 -22.163 -3.362 1.00 89.19 203 PHE A CA 1
ATOM 1629 C C . PHE A 1 203 ? -6.700 -23.337 -3.815 1.00 89.19 203 PHE A C 1
ATOM 1631 O O . PHE A 1 203 ? -7.593 -23.732 -3.030 1.00 89.19 203 PHE A O 1
#

Mean predicted aligned error: 5.29 Å

Solvent-accessible surface area (backbone atoms only — not comparable to full-atom values): 10850 Å² total; per-residue (Å²): 73,34,24,44,65,91,20,49,82,54,53,65,32,75,44,32,34,29,64,79,58,73,56,66,66,39,53,52,52,46,52,61,44,43,52,59,55,4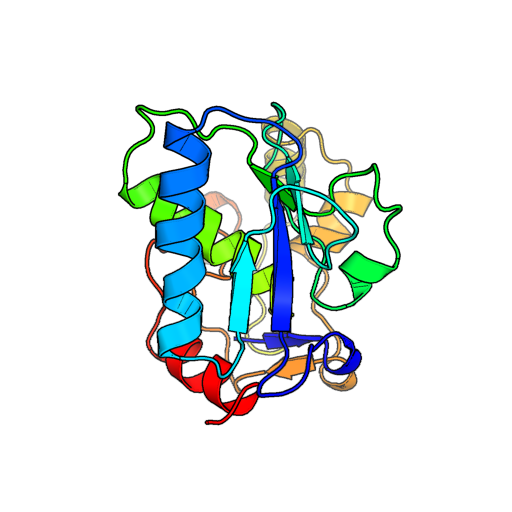6,82,37,22,28,47,42,81,42,82,43,91,67,82,88,54,54,39,31,36,35,63,48,78,82,56,66,47,43,36,45,15,53,56,22,66,77,49,56,87,92,49,67,36,23,32,39,24,79,80,46,78,81,52,54,68,60,58,49,36,24,53,36,43,29,35,47,37,16,46,61,13,37,42,55,25,75,25,38,68,43,72,78,76,59,61,32,59,68,53,42,47,56,47,40,32,73,77,71,65,44,52,65,72,55,44,42,62,75,58,68,45,51,51,58,70,86,56,37,51,61,52,91,49,54,44,81,54,23,35,44,31,66,64,34,59,33,85,36,27,74,82,53,59,64,32,65,85,36,49,52,79,22,74,59,43,46,55,53,44,26,76,66,15,53,124

Radius of gyration: 16.62 Å; Cα contacts (8 Å, |Δi|>4): 387; chains: 1; bounding box: 42×42×47 Å

Nearest PDB structures (foldseek):
  5zjk-assembly11_K  TM=9.699E-01  e=1.703E-26  Myroides sp. CSLB8
  5czw-assembly1_A  TM=7.886E-01  e=5.787E-23  Myroides profundi
  5gwd-assembly2_B  TM=7.929E-01  e=3.427E-22  Myroides sp. CSLB8
  5czm-assembly1_A  TM=6.429E-01  e=1.224E-05  Homo sapiens
  5i4o-assembly3_C  TM=6.218E-01  e=4.645E-05  Homo sapiens

Secondary structure (DSSP, 8-state):
-EEEGGG---TTEEEEEEE-S--HHHHHHHHHHHGGGGGTS-EEEEEESSS--SEEEE--SS--EE--GGGGGGS-TTS-SEE-SS--TTS-HHHHHHHHHHHHHHHTTEE-GGG-SSS---B-HHHHHHHHHHHH---HHHHIIIII-PPPTTTEEE-SS--TT-TTPPPB-GGGBSS---B----S--HHHHHHHHTTS--

pLDDT: mean 89.52, std 10.77, range [57.91, 98.75]

Foldseek 3Di:
DKFFPVQAQEAQAEFEEEELDDDPLLVVLLVVLLCVVVVQFRYHYHYDHDDAGLAYEEAAAADWAAAAHNVSVVDDRNDGRTYDHDDDSPPDSLVSLLRSNQRSCRNNGDAALCLAPADPFQFPLVVQQVVCCVPRVDHSVRCCVRHVHRDDPVRMDDDNHRDLQASRYDFDQLSGHPVSDTHDGRRHHDPCNSNVNCVRHPD